Protein AF-A0A1W1XUK4-F1 (afdb_monomer)

Secondary structure (DSSP, 8-state):
--------PPP---HHHHHHHHHHHHHPPTT-EEEETTEEEEE-TTSEEEEEETTEEEEEETTS-HHHHHHH-HHHHHHHHHHHT------SS---------TTSSPPPPP--PPPGGG-HHHHHHHHTSTT-HHHHHHHHHHHHHHHTTT---HHHHHHHHHHHHHHHHHHHHHHHHHHHHHHHHHHHHHHHHHHHHHHHHHHHHHHHHHHHHHHHHHHHHHHHHHHHHHHHHHHHHHHHHHHHHHHHHHHHHHHHHHHHHHHHHHHHHHHHHHHHHHHHHHHHHHHHHHHHHHHHHHHHHHHHHHHHHS--S-HHHHHHHHHHHHHSSTT--S--SS-GGG---

Structure (mmCIF, N/CA/C/O backbone):
data_AF-A0A1W1XUK4-F1
#
_entry.id   AF-A0A1W1XUK4-F1
#
loop_
_atom_site.group_PDB
_atom_site.id
_atom_site.type_symbol
_atom_site.label_atom_id
_atom_site.label_alt_id
_atom_site.label_comp_id
_atom_site.label_asym_id
_atom_site.label_entity_id
_atom_site.label_seq_id
_atom_site.pdbx_PDB_ins_code
_atom_site.Cartn_x
_atom_site.Cartn_y
_atom_site.Cartn_z
_atom_site.occupancy
_atom_site.B_iso_or_equiv
_atom_site.auth_seq_id
_atom_site.auth_comp_id
_atom_site.auth_asym_id
_atom_site.auth_atom_id
_atom_site.pdbx_PDB_model_num
ATOM 1 N N . MET A 1 1 ? -29.719 -22.176 1.642 1.00 35.91 1 MET A N 1
ATOM 2 C CA . MET A 1 1 ? -29.193 -21.361 0.528 1.00 35.91 1 MET A CA 1
ATOM 3 C C . MET A 1 1 ? -30.082 -20.139 0.399 1.00 35.91 1 MET A C 1
ATOM 5 O O . MET A 1 1 ? -31.122 -20.219 -0.233 1.00 35.91 1 MET A O 1
ATOM 9 N N . ALA A 1 2 ? -29.736 -19.057 1.089 1.00 28.97 2 ALA A N 1
ATOM 10 C CA . ALA A 1 2 ? -30.386 -17.765 0.922 1.00 28.97 2 ALA A CA 1
ATOM 11 C C . ALA A 1 2 ? -29.265 -16.776 0.615 1.00 28.97 2 ALA A C 1
ATOM 13 O O . ALA A 1 2 ? -28.400 -16.511 1.444 1.00 28.97 2 ALA A O 1
ATOM 14 N N . SER A 1 3 ? -29.218 -16.392 -0.649 1.00 37.66 3 SER A N 1
ATOM 15 C CA . SER A 1 3 ? -28.324 -15.412 -1.236 1.00 37.66 3 SER A CA 1
ATOM 16 C C . SER A 1 3 ? -28.722 -13.996 -0.825 1.00 37.66 3 SER A C 1
ATOM 18 O O . SER A 1 3 ? -29.914 -13.716 -0.714 1.00 37.66 3 SER A O 1
ATOM 20 N N . THR A 1 4 ? -27.702 -13.132 -0.765 1.00 30.23 4 THR A N 1
ATOM 21 C CA . THR A 1 4 ? -27.656 -11.652 -0.687 1.00 30.23 4 THR A CA 1
ATOM 22 C C . THR A 1 4 ? -27.441 -11.016 0.698 1.00 30.23 4 THR A C 1
ATOM 24 O O . THR A 1 4 ? -27.979 -11.534 1.674 1.00 30.23 4 THR A O 1
ATOM 27 N N . PRO A 1 5 ? -26.701 -9.882 0.801 1.00 31.98 5 PRO A N 1
ATOM 28 C CA . PRO A 1 5 ? -25.984 -9.129 -0.239 1.00 31.98 5 PRO A CA 1
ATOM 29 C C . PRO A 1 5 ? -24.464 -9.007 -0.009 1.00 31.98 5 PRO A C 1
ATOM 31 O O . PRO A 1 5 ? -23.946 -9.019 1.103 1.00 31.98 5 PRO A O 1
ATOM 34 N N . ASP A 1 6 ? -23.777 -8.885 -1.134 1.00 37.25 6 ASP A N 1
ATOM 35 C CA . ASP A 1 6 ? -22.390 -8.475 -1.282 1.00 37.25 6 ASP A CA 1
ATOM 36 C C . ASP A 1 6 ? -22.255 -6.961 -0.970 1.00 37.25 6 ASP A C 1
ATOM 38 O O . ASP A 1 6 ? -23.174 -6.208 -1.300 1.00 37.25 6 ASP A O 1
ATOM 42 N N . GLN A 1 7 ? -21.080 -6.552 -0.453 1.00 33.12 7 GLN A N 1
ATOM 43 C CA . GLN A 1 7 ? -20.488 -5.186 -0.394 1.00 33.12 7 GLN A CA 1
ATOM 44 C C . GLN A 1 7 ? -20.707 -4.281 0.856 1.00 33.12 7 GLN A C 1
ATOM 46 O O . GLN A 1 7 ? -21.764 -4.367 1.479 1.00 33.12 7 GLN A O 1
ATOM 51 N N . PRO A 1 8 ? -19.787 -3.320 1.181 1.00 34.16 8 PRO A N 1
A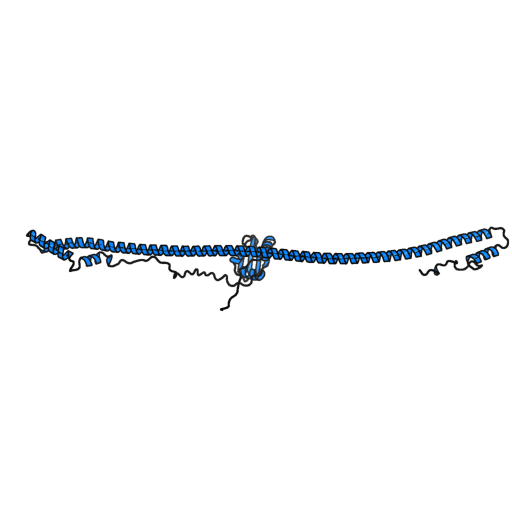TOM 52 C CA . PRO A 1 8 ? -18.430 -3.057 0.644 1.00 34.16 8 PRO A CA 1
ATOM 53 C C . PRO A 1 8 ? -17.313 -2.771 1.692 1.00 34.16 8 PRO A C 1
ATOM 55 O O . PRO A 1 8 ? -17.537 -2.539 2.878 1.00 34.16 8 PRO A O 1
ATOM 58 N N . LEU A 1 9 ? -16.074 -2.769 1.184 1.00 33.72 9 LEU A N 1
ATOM 59 C CA . LEU A 1 9 ? -14.794 -2.444 1.834 1.00 33.72 9 LEU A CA 1
ATOM 60 C C . LEU A 1 9 ? -14.690 -0.973 2.302 1.00 33.72 9 LEU A C 1
ATOM 62 O O . LEU A 1 9 ? -15.091 -0.065 1.578 1.00 33.72 9 LEU A O 1
ATOM 66 N N . ASN A 1 10 ? -14.073 -0.735 3.469 1.00 40.47 10 ASN A N 1
ATOM 67 C CA . ASN A 1 10 ? -13.764 0.605 4.000 1.00 40.47 10 ASN A CA 1
ATOM 68 C C . ASN A 1 10 ? -12.365 1.068 3.507 1.00 40.47 10 ASN A C 1
ATOM 70 O O . ASN A 1 10 ? -11.459 0.238 3.415 1.00 40.47 10 ASN A O 1
ATOM 74 N N . PRO A 1 11 ? -12.157 2.348 3.142 1.00 43.44 11 PRO A N 1
ATOM 75 C CA . PRO A 1 11 ? -11.245 2.708 2.063 1.00 43.44 11 PRO A CA 1
ATOM 76 C C . PRO A 1 11 ? -9.803 2.969 2.514 1.00 43.44 11 PRO A C 1
ATOM 78 O O . PRO A 1 11 ? -9.520 3.861 3.315 1.00 43.44 11 PRO A O 1
ATOM 81 N N . VAL A 1 12 ? -8.859 2.261 1.893 1.00 44.00 12 VAL A N 1
ATOM 82 C CA . VAL A 1 12 ? -7.473 2.718 1.777 1.00 44.00 12 VAL A CA 1
ATOM 83 C C . VAL A 1 12 ? -7.506 4.007 0.957 1.00 44.00 12 VAL A C 1
ATOM 85 O O . VAL A 1 12 ? -7.690 3.969 -0.256 1.00 44.00 12 VAL A O 1
ATOM 88 N N . ILE A 1 13 ? -7.333 5.161 1.607 1.00 51.75 13 ILE A N 1
ATOM 89 C CA . ILE A 1 13 ? -6.969 6.401 0.915 1.00 51.75 13 ILE A CA 1
ATOM 90 C C . ILE A 1 13 ? -5.647 6.106 0.197 1.00 51.75 13 ILE A C 1
ATOM 92 O O . ILE A 1 13 ? -4.594 5.996 0.842 1.00 51.75 13 ILE A O 1
ATOM 96 N N . GLY A 1 14 ? -5.731 5.878 -1.115 1.00 52.69 14 GLY A N 1
ATOM 97 C CA . GLY A 1 14 ? -4.610 5.474 -1.956 1.00 52.69 14 GLY A CA 1
ATOM 98 C C . GLY A 1 14 ? -3.438 6.453 -1.872 1.00 52.69 14 GLY A C 1
ATOM 99 O O . GLY A 1 14 ? -3.598 7.628 -1.536 1.00 52.69 14 GLY A O 1
ATOM 100 N N . SER A 1 15 ? -2.240 5.970 -2.196 1.00 56.03 15 SER A N 1
ATOM 101 C CA . SER A 1 15 ? -1.003 6.764 -2.238 1.00 56.03 15 SER A CA 1
ATOM 102 C C . SER A 1 15 ? -1.135 8.029 -3.096 1.00 56.03 15 SER A C 1
ATOM 104 O O . SER A 1 15 ? -0.621 9.075 -2.710 1.00 56.03 15 SER A O 1
ATOM 106 N N . GLN A 1 16 ? -1.897 7.978 -4.194 1.00 62.38 16 GLN A N 1
ATOM 107 C CA . GLN A 1 16 ? -2.179 9.141 -5.043 1.00 62.38 16 GLN A CA 1
ATOM 108 C C . GLN A 1 16 ? -2.925 10.256 -4.298 1.00 62.38 16 GLN A C 1
ATOM 110 O O . GLN A 1 16 ? -2.597 11.426 -4.443 1.00 62.38 16 GLN A O 1
ATOM 115 N N . ALA A 1 17 ? -3.888 9.899 -3.454 1.00 68.88 17 ALA A N 1
ATOM 116 C CA . ALA A 1 17 ? -4.733 10.858 -2.756 1.00 68.88 17 ALA A CA 1
ATOM 117 C C . ALA A 1 17 ? -3.947 11.635 -1.689 1.00 68.88 17 ALA A C 1
ATOM 119 O O . ALA A 1 17 ? -4.070 12.852 -1.567 1.00 68.88 17 ALA A O 1
ATOM 120 N N . ARG A 1 18 ? -3.060 10.929 -0.974 1.00 69.19 18 ARG A N 1
ATOM 121 C CA . ARG A 1 18 ? -2.106 11.540 -0.040 1.00 69.19 18 ARG A CA 1
ATOM 122 C C . ARG A 1 18 ? -1.050 12.381 -0.755 1.00 69.19 18 ARG A C 1
ATOM 124 O O . ARG A 1 18 ? -0.678 13.435 -0.247 1.00 69.19 18 ARG A O 1
ATOM 131 N N . ASN A 1 19 ? -0.593 11.950 -1.928 1.00 70.56 19 ASN A N 1
ATOM 132 C CA . ASN A 1 19 ? 0.349 12.725 -2.733 1.00 70.56 19 ASN A CA 1
ATOM 133 C C . ASN A 1 19 ? -0.282 14.025 -3.240 1.00 70.56 19 ASN A C 1
ATOM 135 O O . ASN A 1 19 ? 0.331 15.076 -3.088 1.00 70.56 19 ASN A O 1
ATOM 139 N N . ASP A 1 20 ? -1.508 13.982 -3.761 1.00 75.50 20 ASP A N 1
ATOM 140 C CA . ASP A 1 20 ? -2.245 15.173 -4.195 1.00 75.50 20 ASP A CA 1
ATOM 141 C C . ASP A 1 20 ? -2.537 16.111 -3.018 1.00 75.50 20 ASP A C 1
ATOM 143 O O . ASP A 1 20 ? -2.373 17.325 -3.135 1.00 75.50 20 ASP A O 1
ATOM 147 N N . TRP A 1 21 ? -2.903 15.548 -1.859 1.00 77.88 21 TRP A N 1
ATOM 148 C CA . TRP A 1 21 ? -3.104 16.306 -0.626 1.00 77.88 21 TRP A CA 1
ATOM 149 C C . TRP A 1 21 ? -1.838 17.046 -0.200 1.00 77.88 21 TRP A C 1
ATOM 151 O O . TRP A 1 21 ? -1.869 18.260 -0.005 1.00 77.88 21 TRP A O 1
ATOM 161 N N . ASN A 1 22 ? -0.708 16.347 -0.108 1.00 80.50 22 ASN A N 1
ATOM 162 C CA . ASN A 1 22 ? 0.566 16.961 0.262 1.00 80.50 22 ASN A CA 1
ATOM 163 C C . ASN A 1 22 ? 1.015 17.996 -0.779 1.00 80.50 22 ASN A C 1
ATOM 165 O O . ASN A 1 22 ? 1.375 19.111 -0.415 1.00 80.50 22 ASN A O 1
ATOM 169 N N . ASN A 1 23 ? 0.895 17.668 -2.068 1.00 81.19 23 ASN A N 1
ATOM 170 C CA . ASN A 1 23 ? 1.220 18.563 -3.175 1.00 81.19 23 ASN A CA 1
ATOM 171 C C . ASN A 1 23 ? 0.407 19.867 -3.107 1.00 81.19 23 ASN A C 1
ATOM 173 O O . ASN A 1 23 ? 0.983 20.950 -3.201 1.00 81.19 23 ASN A O 1
ATOM 177 N N . TYR A 1 24 ? -0.901 19.787 -2.846 1.00 84.44 24 TYR A N 1
ATOM 178 C CA . TYR A 1 24 ? -1.730 20.973 -2.633 1.00 84.44 24 TYR A CA 1
ATOM 179 C C . TYR A 1 24 ? -1.190 21.848 -1.495 1.00 84.44 24 TYR A C 1
ATOM 181 O O . TYR A 1 24 ? -1.037 23.059 -1.665 1.00 84.44 24 TYR A O 1
ATOM 189 N N . TRP A 1 25 ? -0.888 21.257 -0.336 1.00 84.62 25 TRP A N 1
ATOM 190 C CA . TRP A 1 25 ? -0.420 22.023 0.820 1.00 84.62 25 TRP A CA 1
ATOM 191 C C . TRP A 1 25 ? 0.958 22.650 0.617 1.00 84.62 25 TRP A C 1
ATOM 193 O O . TRP A 1 25 ? 1.189 23.729 1.169 1.00 84.62 25 TRP A O 1
ATOM 203 N N . ASP A 1 26 ? 1.826 21.994 -0.150 1.00 85.56 26 ASP A N 1
ATOM 204 C CA . ASP A 1 26 ? 3.203 22.419 -0.391 1.00 85.56 26 ASP A CA 1
ATOM 205 C C . ASP A 1 26 ? 3.328 23.441 -1.527 1.00 85.56 26 ASP A C 1
ATOM 207 O O . ASP A 1 26 ? 4.190 24.316 -1.457 1.00 85.56 26 ASP A O 1
ATOM 211 N N . ASN A 1 27 ? 2.462 23.374 -2.543 1.00 83.50 27 ASN A N 1
ATOM 212 C CA . ASN A 1 27 ? 2.608 24.187 -3.754 1.00 83.50 27 ASN A CA 1
ATOM 213 C C . ASN A 1 27 ? 1.544 25.279 -3.937 1.00 83.50 27 ASN A C 1
ATOM 215 O O . ASN A 1 27 ? 1.759 26.190 -4.736 1.00 83.50 27 ASN A O 1
ATOM 219 N N . SER A 1 28 ? 0.433 25.243 -3.195 1.00 83.94 28 SER A N 1
ATOM 220 C CA . SER A 1 28 ? -0.631 26.252 -3.327 1.00 83.94 28 SER A CA 1
ATOM 221 C C . SER A 1 28 ? -0.376 27.482 -2.456 1.00 83.94 28 SER A C 1
ATOM 223 O O . SER A 1 28 ? -0.026 27.374 -1.277 1.00 83.94 28 SER A O 1
ATOM 225 N N . LYS A 1 29 ? -0.612 28.667 -3.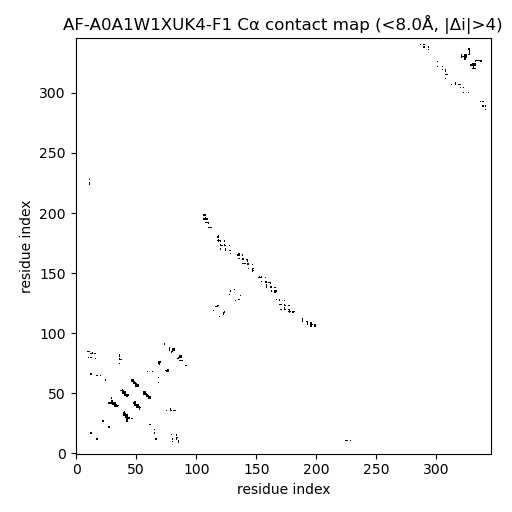016 1.00 87.00 29 LYS A N 1
ATOM 226 C CA . LYS A 1 29 ? -0.501 29.975 -2.362 1.00 87.00 29 LYS A CA 1
ATOM 227 C C . LYS A 1 29 ? -1.868 30.488 -1.919 1.00 87.00 29 LYS A C 1
ATOM 229 O O . LYS A 1 29 ? -2.907 30.014 -2.361 1.00 87.00 29 LYS A O 1
ATOM 234 N N . SER A 1 30 ? -1.875 31.479 -1.029 1.00 87.06 30 SER A N 1
ATOM 235 C CA . SER A 1 30 ? -3.113 32.153 -0.617 1.00 87.06 30 SER A CA 1
ATOM 236 C C . SER A 1 30 ? -3.848 32.735 -1.825 1.00 87.06 30 SER A C 1
ATOM 238 O O . SER A 1 30 ? -3.253 33.463 -2.616 1.00 87.06 30 SER A O 1
ATOM 240 N N . GLY A 1 31 ? -5.149 32.474 -1.911 1.00 84.19 31 GLY A N 1
ATOM 241 C CA . GLY A 1 31 ? -6.007 32.867 -3.026 1.00 84.19 31 GLY A CA 1
ATOM 242 C C . GLY A 1 31 ? -6.071 31.836 -4.151 1.00 84.19 31 GLY A C 1
ATOM 243 O O . GLY A 1 31 ? -6.960 31.941 -4.996 1.00 84.19 31 GLY A O 1
ATOM 244 N N . ASP A 1 32 ? -5.197 30.823 -4.151 1.00 87.69 32 ASP A N 1
ATOM 245 C CA . ASP A 1 32 ? -5.247 29.773 -5.161 1.00 87.69 32 ASP A CA 1
ATOM 246 C C . ASP A 1 32 ? -6.512 28.935 -4.985 1.00 87.69 32 ASP A C 1
ATOM 248 O O . ASP A 1 32 ? -6.894 28.542 -3.874 1.00 87.69 32 ASP A O 1
ATOM 252 N N . THR A 1 33 ? -7.151 28.654 -6.115 1.00 86.94 33 THR A N 1
ATOM 253 C CA . THR A 1 33 ? -8.327 27.797 -6.194 1.00 86.94 33 THR A CA 1
ATOM 254 C C . THR A 1 33 ? -8.006 26.599 -7.065 1.00 86.94 33 THR A C 1
ATOM 256 O O . THR A 1 33 ? -7.391 26.729 -8.123 1.00 86.94 33 THR A O 1
ATOM 259 N N . GLN A 1 34 ? -8.422 25.420 -6.619 1.00 81.38 34 GLN A N 1
ATOM 260 C CA . GLN A 1 34 ? -8.318 24.201 -7.404 1.00 81.38 34 GLN A CA 1
ATOM 261 C C . GLN A 1 34 ? -9.651 23.467 -7.418 1.00 81.38 34 GLN A C 1
ATOM 263 O O . GLN A 1 34 ? -10.364 23.412 -6.411 1.00 81.38 34 GLN A O 1
ATOM 268 N N . SER A 1 35 ? -9.982 22.882 -8.566 1.00 76.12 35 SER A N 1
ATOM 269 C CA . SER A 1 35 ? -11.090 21.939 -8.629 1.00 76.12 35 SER A CA 1
ATOM 270 C C . SER A 1 35 ? -10.646 20.631 -7.990 1.00 76.12 35 SER A C 1
ATOM 272 O O . SER A 1 35 ? -9.622 20.066 -8.371 1.00 76.12 35 SER A O 1
ATOM 274 N N . TRP A 1 36 ? -11.403 20.161 -7.006 1.00 68.31 36 TRP A N 1
ATOM 275 C CA . TRP A 1 36 ? -11.107 18.914 -6.315 1.00 68.31 36 TRP A CA 1
ATOM 276 C C . TRP A 1 36 ? -12.400 18.150 -6.077 1.00 68.31 36 TRP A C 1
ATOM 278 O O . TRP A 1 36 ? -13.314 18.656 -5.431 1.00 68.31 36 TRP A O 1
ATOM 288 N N . ALA A 1 37 ? -12.486 16.935 -6.620 1.00 61.00 37 ALA A N 1
ATOM 289 C CA . ALA A 1 37 ? -13.562 15.983 -6.369 1.00 61.00 37 ALA A CA 1
ATOM 290 C C . ALA A 1 37 ? -14.981 16.566 -6.540 1.00 61.00 37 ALA A C 1
ATOM 292 O O . ALA A 1 37 ? -15.875 16.271 -5.757 1.00 61.00 37 ALA A O 1
ATOM 293 N N . GLY A 1 38 ? -15.194 17.413 -7.556 1.00 65.00 38 GLY A N 1
ATOM 294 C CA . GLY A 1 38 ? -16.502 18.015 -7.857 1.00 65.00 38 GLY A CA 1
ATOM 295 C C . GLY A 1 38 ? -16.860 19.267 -7.044 1.00 65.00 38 GLY A C 1
ATOM 296 O O . GLY A 1 38 ? -17.972 19.771 -7.183 1.00 65.00 38 GLY A O 1
ATOM 297 N N . GLY A 1 39 ? -15.937 19.783 -6.227 1.00 77.50 39 GLY A N 1
ATOM 298 C CA . GLY A 1 39 ? -16.036 21.088 -5.567 1.00 77.50 39 GLY A CA 1
ATOM 299 C C . GLY A 1 39 ? -14.830 21.986 -5.850 1.00 77.50 39 GLY A C 1
ATOM 300 O O . GLY A 1 39 ? -13.952 21.651 -6.653 1.00 77.50 39 GLY A O 1
ATOM 301 N N . THR A 1 40 ? -14.785 23.124 -5.162 1.00 84.56 40 THR A N 1
ATOM 302 C CA . THR A 1 40 ? -13.681 24.089 -5.241 1.00 84.56 40 THR A CA 1
ATOM 303 C C . THR A 1 40 ? -12.966 24.139 -3.904 1.00 84.56 40 THR A C 1
ATOM 305 O O . THR A 1 40 ? -13.578 24.455 -2.885 1.00 84.56 40 THR A O 1
ATOM 308 N N . LEU A 1 41 ? -11.668 23.841 -3.902 1.00 86.38 41 LEU A N 1
ATOM 309 C CA . LEU A 1 41 ? -10.814 24.094 -2.753 1.00 86.38 41 LEU A CA 1
ATOM 310 C C . LEU A 1 41 ? -10.099 25.431 -2.928 1.00 86.38 41 LEU A C 1
ATOM 312 O O . LEU A 1 41 ? -9.368 25.615 -3.899 1.00 86.38 41 LEU A O 1
ATOM 316 N N . THR A 1 42 ? -10.272 26.323 -1.959 1.00 90.75 42 THR A N 1
ATOM 317 C CA . THR A 1 42 ? -9.655 27.651 -1.931 1.00 90.75 42 THR A CA 1
ATOM 318 C C . THR A 1 42 ? -8.656 27.732 -0.791 1.00 90.75 42 THR A C 1
ATOM 320 O O . THR A 1 42 ? -8.983 27.399 0.349 1.00 90.75 42 THR A O 1
ATOM 323 N N . ARG A 1 43 ? -7.437 28.192 -1.077 1.00 91.94 43 ARG A N 1
ATOM 324 C CA . ARG A 1 43 ? -6.431 28.439 -0.045 1.00 91.94 43 ARG A CA 1
ATOM 325 C C . ARG A 1 43 ? -6.630 29.824 0.571 1.00 91.94 43 ARG A C 1
ATOM 327 O O . ARG A 1 43 ? -6.573 30.827 -0.133 1.00 91.94 43 ARG A O 1
ATOM 334 N N . ASN A 1 44 ? -6.834 29.890 1.882 1.00 90.88 44 ASN A N 1
ATOM 335 C CA . ASN A 1 44 ? -7.080 31.138 2.601 1.00 90.88 44 ASN A CA 1
ATOM 336 C C . ASN A 1 44 ? -5.767 31.820 3.025 1.00 90.88 44 ASN A C 1
ATOM 338 O O . ASN A 1 44 ? -4.717 31.182 3.146 1.00 90.88 44 ASN A O 1
ATOM 342 N N . ALA A 1 45 ? -5.843 33.126 3.300 1.00 86.88 45 ALA A N 1
ATOM 343 C CA . ALA A 1 45 ? -4.698 33.937 3.725 1.00 86.88 45 ALA A CA 1
ATOM 344 C C . ALA A 1 45 ? -4.173 33.586 5.125 1.00 86.88 45 ALA A C 1
ATOM 346 O O . ALA A 1 45 ? -2.999 33.800 5.414 1.00 86.88 45 ALA A O 1
ATOM 347 N N . ASP A 1 46 ? -5.021 33.007 5.974 1.00 84.25 46 ASP A N 1
ATOM 348 C CA . ASP A 1 46 ? -4.673 32.540 7.320 1.00 84.25 46 ASP A CA 1
ATOM 349 C C . ASP A 1 46 ? -3.964 31.169 7.325 1.00 84.25 46 ASP A C 1
ATOM 351 O O . ASP A 1 46 ? -3.655 30.623 8.383 1.00 84.25 46 ASP A O 1
ATOM 355 N N . GLY A 1 47 ? -3.697 30.598 6.145 1.00 80.75 47 GLY A N 1
ATOM 356 C CA . GLY A 1 47 ? -3.049 29.299 5.996 1.00 80.75 47 GLY A CA 1
ATOM 357 C C . GLY A 1 47 ? -3.997 28.104 6.100 1.00 80.75 47 GLY A C 1
ATOM 358 O O . GLY A 1 47 ? -3.536 26.975 5.921 1.00 80.75 47 GLY A O 1
ATOM 359 N N . SER A 1 48 ? -5.293 28.323 6.328 1.00 89.56 48 SER A N 1
ATOM 360 C CA . SER A 1 48 ? -6.332 27.299 6.192 1.00 89.56 48 SER A CA 1
ATOM 361 C C . SER A 1 48 ? -6.762 27.129 4.731 1.00 89.56 48 SER A C 1
ATOM 363 O O . SER A 1 48 ? -6.378 27.903 3.857 1.00 89.56 48 SER A O 1
ATOM 365 N N . ALA A 1 49 ? -7.557 26.105 4.447 1.00 88.75 49 ALA A N 1
ATOM 366 C CA . ALA A 1 49 ? -8.202 25.898 3.164 1.00 88.75 49 ALA A CA 1
ATOM 367 C C . ALA A 1 49 ? -9.704 25.704 3.372 1.00 88.75 49 ALA A C 1
ATOM 369 O O . ALA A 1 49 ? -10.121 25.031 4.316 1.00 88.75 49 ALA A O 1
ATOM 370 N N . THR A 1 50 ? -10.506 26.289 2.487 1.00 89.50 50 THR A N 1
ATOM 371 C CA . THR A 1 50 ? -11.962 26.144 2.483 1.00 89.50 50 THR A CA 1
ATOM 372 C C . THR A 1 50 ? -12.384 25.350 1.264 1.00 89.50 50 THR A C 1
ATOM 374 O O . THR A 1 50 ? -12.163 25.770 0.129 1.00 89.50 50 THR A O 1
ATOM 377 N N . PHE A 1 51 ? -13.001 24.199 1.503 1.00 85.38 51 PHE A N 1
ATOM 378 C CA . PHE A 1 51 ? -13.635 23.400 0.470 1.00 85.38 51 PHE A CA 1
ATOM 379 C C . PHE A 1 51 ? -15.109 23.782 0.353 1.00 85.38 51 PHE A C 1
ATOM 381 O O . PHE A 1 51 ? -15.837 23.689 1.341 1.00 85.38 51 PHE A O 1
ATOM 388 N N . SER A 1 52 ? -15.540 24.171 -0.845 1.00 84.25 52 SER A N 1
ATOM 389 C CA . SER A 1 52 ? -16.925 24.520 -1.154 1.00 84.25 52 SER A CA 1
ATOM 390 C C . SER A 1 52 ? -17.519 23.526 -2.151 1.00 84.25 52 SER A C 1
ATOM 392 O O . SER A 1 52 ? -16.982 23.323 -3.244 1.00 84.25 52 SER A O 1
ATOM 394 N N . SER A 1 53 ? -18.632 22.888 -1.780 1.00 78.06 53 SER A N 1
ATOM 395 C CA . SER A 1 53 ? -19.392 21.996 -2.665 1.00 78.06 53 SER A CA 1
ATOM 396 C C . SER A 1 53 ? -20.876 22.010 -2.306 1.00 78.06 53 SER A C 1
ATOM 398 O O . SER A 1 53 ? -21.250 21.871 -1.139 1.00 78.06 53 SER A O 1
ATOM 400 N N . GLY A 1 54 ? -21.740 22.209 -3.308 1.00 70.31 54 GLY A N 1
ATOM 401 C CA . GLY A 1 54 ? -23.198 22.194 -3.131 1.00 70.31 54 GLY A CA 1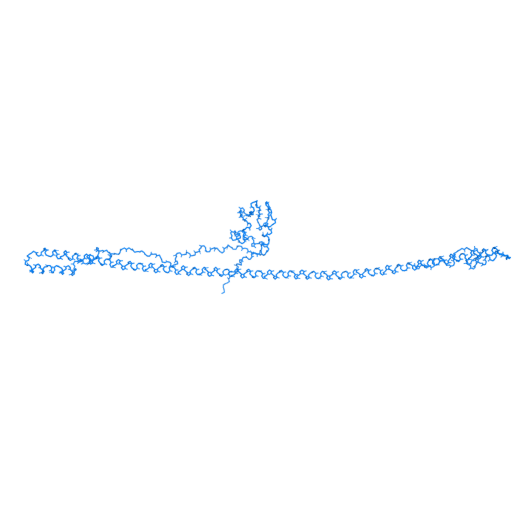
ATOM 402 C C . GLY A 1 54 ? -23.736 23.222 -2.124 1.00 70.31 54 GLY A C 1
ATOM 403 O O . GLY A 1 54 ? -24.732 22.949 -1.460 1.00 70.31 54 GLY A O 1
ATOM 404 N N . GLY A 1 55 ? -23.065 24.372 -1.967 1.00 70.69 55 GLY A N 1
ATOM 405 C CA . GLY A 1 55 ? -23.457 25.438 -1.033 1.00 70.69 55 GLY A CA 1
ATOM 406 C C . GLY A 1 55 ? -23.067 25.199 0.430 1.00 70.69 55 GLY A C 1
ATOM 407 O O . GLY A 1 55 ? -23.527 25.931 1.304 1.00 70.69 55 GLY A O 1
ATOM 408 N N . LYS A 1 56 ? -22.245 24.180 0.714 1.00 75.56 56 LYS A N 1
ATOM 409 C CA . LYS A 1 56 ? -21.646 23.952 2.034 1.00 75.56 56 LYS A CA 1
ATOM 410 C C . LYS A 1 56 ? -20.146 24.200 1.977 1.00 75.56 56 LYS A C 1
ATOM 412 O O . LYS A 1 56 ? -19.460 23.618 1.136 1.00 75.56 56 LYS A O 1
ATOM 417 N N . ASP A 1 57 ? -19.665 24.979 2.938 1.00 83.69 57 ASP A N 1
ATOM 418 C CA . ASP A 1 57 ? -18.252 25.295 3.100 1.00 83.69 57 ASP A CA 1
ATOM 419 C C . ASP A 1 57 ? -17.680 24.539 4.301 1.00 83.69 57 ASP A C 1
ATOM 421 O O . ASP A 1 57 ? -18.303 24.431 5.358 1.00 83.69 57 ASP A O 1
ATOM 425 N N . THR A 1 58 ? -16.493 23.967 4.137 1.00 82.25 58 THR A N 1
ATOM 426 C CA . THR A 1 58 ? -15.750 23.304 5.213 1.00 82.25 58 THR A CA 1
ATOM 427 C C . THR A 1 58 ? -14.331 23.835 5.226 1.00 82.25 58 THR A C 1
ATOM 429 O O . THR A 1 58 ? -13.602 23.673 4.249 1.00 82.25 58 THR A O 1
ATOM 432 N N . THR A 1 59 ? -13.941 24.451 6.338 1.00 87.44 59 THR A N 1
ATOM 433 C CA . THR A 1 59 ? -12.597 24.999 6.524 1.00 87.44 59 THR A CA 1
ATOM 434 C C . THR A 1 59 ? -11.755 24.060 7.373 1.00 87.44 59 THR A C 1
ATOM 436 O O . THR A 1 59 ? -12.196 23.569 8.411 1.00 87.44 59 THR A O 1
ATOM 439 N N . PHE A 1 60 ? -10.530 23.809 6.930 1.00 85.50 60 PHE A N 1
ATOM 440 C CA . PHE A 1 60 ? -9.567 22.949 7.606 1.00 85.50 60 PHE A CA 1
ATOM 441 C C . PHE A 1 60 ? -8.151 23.477 7.396 1.00 85.50 60 PHE A C 1
ATOM 443 O O . PHE A 1 60 ? -7.895 24.306 6.528 1.00 85.50 60 PHE A O 1
ATOM 450 N N . SER A 1 61 ? -7.212 23.023 8.218 1.00 87.44 61 SER A N 1
ATOM 451 C CA . SER A 1 61 ? -5.818 23.468 8.144 1.00 87.44 61 SER A CA 1
ATOM 452 C C . SER A 1 61 ? -4.914 22.349 7.646 1.00 87.44 61 SER A C 1
ATOM 454 O O . SER A 1 61 ? -5.321 21.190 7.586 1.00 87.44 61 SER A O 1
ATOM 456 N N . ARG A 1 62 ? -3.645 22.679 7.389 1.00 80.12 62 ARG A N 1
ATOM 457 C CA . ARG A 1 62 ? -2.602 21.686 7.099 1.00 80.12 62 ARG A CA 1
ATOM 458 C C . ARG A 1 62 ? -2.466 20.619 8.194 1.00 80.12 62 ARG A C 1
ATOM 460 O O . ARG A 1 62 ? -2.061 19.500 7.904 1.00 80.12 62 ARG A O 1
ATOM 467 N N . ALA A 1 63 ? -2.774 20.966 9.446 1.00 76.69 63 ALA A N 1
ATOM 468 C CA . ALA A 1 63 ? -2.701 20.039 10.574 1.00 76.69 63 ALA A CA 1
ATOM 469 C C . ALA A 1 63 ? -3.863 19.031 10.596 1.00 76.69 63 ALA A C 1
ATOM 471 O O . ALA A 1 63 ? -3.779 18.007 11.271 1.00 76.69 63 ALA A O 1
ATOM 472 N N . THR A 1 64 ? -4.949 19.305 9.870 1.00 75.88 64 THR A N 1
ATOM 473 C CA . THR A 1 64 ? -6.058 18.366 9.722 1.00 75.88 64 THR A CA 1
ATOM 474 C C . THR A 1 64 ? -5.625 17.263 8.764 1.00 75.88 64 THR A C 1
ATOM 476 O O . THR A 1 64 ? -5.377 17.527 7.590 1.00 75.88 64 THR A O 1
ATOM 479 N N . SER A 1 65 ? -5.520 16.025 9.253 1.00 67.25 65 SER A N 1
ATOM 480 C CA . SER A 1 65 ? -5.220 14.902 8.367 1.00 67.25 65 SER A CA 1
ATOM 481 C C . SER A 1 65 ? -6.380 14.651 7.406 1.00 67.25 65 SER A C 1
ATOM 483 O O . SER A 1 65 ? -7.544 14.926 7.717 1.00 67.25 65 SER A O 1
ATOM 485 N N . MET A 1 66 ? -6.050 14.093 6.245 1.00 69.44 66 MET A N 1
ATOM 486 C CA . MET A 1 66 ? -7.022 13.718 5.227 1.00 69.44 66 MET A CA 1
ATOM 487 C C . MET A 1 66 ? -8.087 12.783 5.835 1.00 69.44 66 MET A C 1
ATOM 489 O O . MET A 1 66 ? -9.282 13.033 5.734 1.00 69.44 66 MET A O 1
ATOM 493 N N . GLU A 1 67 ? -7.668 11.787 6.612 1.00 64.06 67 GLU A N 1
ATOM 494 C CA . GLU A 1 67 ? -8.532 10.822 7.299 1.00 64.06 67 GLU A CA 1
ATOM 495 C C . GLU A 1 67 ? -9.497 11.486 8.295 1.00 64.06 67 GLU A C 1
ATOM 497 O O . GLU A 1 67 ? -10.673 11.130 8.345 1.00 64.06 67 GLU A O 1
ATOM 502 N N . SER A 1 68 ? -9.021 12.471 9.063 1.00 62.00 68 SER A N 1
ATOM 503 C CA . SER A 1 68 ? -9.837 13.208 10.037 1.00 62.00 68 SER A CA 1
ATOM 504 C C . SER A 1 68 ? -10.902 14.064 9.344 1.00 62.00 68 SER A C 1
ATOM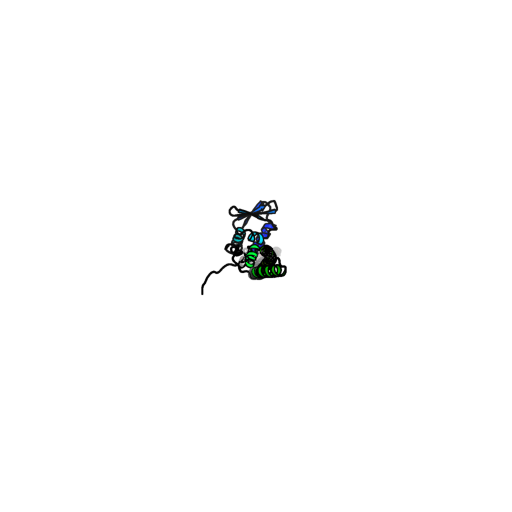 506 O O . SER A 1 68 ? -12.056 14.110 9.775 1.00 62.00 68 SER A O 1
ATOM 508 N N . LEU A 1 69 ? -10.548 14.674 8.208 1.00 71.38 69 LEU A N 1
ATOM 509 C CA . LEU A 1 69 ? -11.482 15.448 7.395 1.00 71.38 69 LEU A CA 1
ATOM 510 C C . LEU A 1 69 ? -12.548 14.559 6.734 1.00 71.38 69 LEU A C 1
ATOM 512 O O . LEU A 1 69 ? -13.726 14.912 6.759 1.00 71.38 69 LEU A O 1
ATOM 516 N N . ALA A 1 70 ? -12.163 13.398 6.193 1.00 68.38 70 ALA A N 1
ATOM 517 C CA . ALA A 1 70 ? -13.114 12.424 5.650 1.00 68.38 70 ALA A CA 1
ATOM 518 C C . ALA A 1 70 ? -14.054 11.876 6.732 1.00 68.38 70 ALA A C 1
ATOM 520 O O . ALA A 1 70 ? -15.260 11.788 6.510 1.00 68.38 70 ALA A O 1
ATOM 521 N N . ALA A 1 71 ? -13.534 11.553 7.917 1.00 58.84 71 ALA A N 1
ATOM 522 C CA . ALA A 1 71 ? -14.352 11.065 9.025 1.00 58.84 71 ALA A CA 1
ATOM 523 C C . ALA A 1 71 ? -15.377 12.112 9.505 1.00 58.84 71 ALA A C 1
ATOM 525 O O . ALA A 1 71 ? -16.494 11.756 9.874 1.00 58.84 71 ALA A O 1
ATOM 526 N N . GLY A 1 72 ? -15.011 13.398 9.478 1.00 58.69 72 GLY A N 1
ATOM 527 C CA . GLY A 1 72 ? -15.883 14.507 9.875 1.00 58.69 72 GLY A CA 1
ATOM 528 C C . GLY A 1 72 ? -16.825 15.020 8.780 1.00 58.69 72 GLY A C 1
ATOM 529 O O . GLY A 1 72 ? -17.764 15.753 9.088 1.00 58.69 72 GLY A O 1
ATOM 530 N N . ASN A 1 73 ? -16.601 14.663 7.511 1.00 64.88 73 ASN A N 1
ATOM 531 C CA . ASN A 1 73 ? -17.380 15.168 6.383 1.00 64.88 73 ASN A CA 1
ATOM 532 C C . ASN A 1 73 ? -17.675 14.063 5.356 1.00 64.88 73 ASN A C 1
ATOM 534 O O . ASN A 1 73 ? -16.889 13.784 4.450 1.00 64.88 73 ASN A O 1
ATOM 538 N N . ALA A 1 74 ? -18.874 13.483 5.470 1.00 62.78 74 ALA A N 1
ATOM 539 C CA . ALA A 1 74 ? -19.341 12.393 4.616 1.00 62.78 74 ALA A CA 1
ATOM 540 C C . ALA A 1 74 ? -19.373 12.743 3.115 1.00 62.78 74 ALA A C 1
ATOM 542 O O . ALA A 1 74 ? -19.167 11.860 2.283 1.00 62.78 74 ALA A O 1
ATOM 543 N N . ASN A 1 75 ? -19.579 14.018 2.754 1.00 66.25 75 ASN A N 1
ATOM 544 C CA . ASN A 1 75 ? -19.523 14.446 1.355 1.00 66.25 75 ASN A CA 1
ATOM 545 C C . ASN A 1 75 ? -18.090 14.340 0.827 1.00 66.25 75 ASN A C 1
ATOM 547 O O . ASN A 1 75 ? -17.869 13.743 -0.223 1.00 66.25 75 ASN A O 1
ATOM 551 N N . ILE A 1 76 ? -17.113 14.873 1.569 1.00 69.12 76 ILE A N 1
ATOM 552 C CA . ILE A 1 76 ? -15.690 14.803 1.205 1.00 69.12 76 ILE A CA 1
ATOM 553 C C . ILE A 1 76 ? -15.232 13.340 1.121 1.00 69.12 76 ILE A C 1
ATOM 555 O O . ILE A 1 76 ? -14.609 12.956 0.133 1.00 69.12 76 ILE A O 1
ATOM 559 N N . ALA A 1 77 ? -15.619 12.504 2.089 1.00 66.00 77 ALA A N 1
ATOM 560 C CA . ALA A 1 77 ? -15.318 11.072 2.075 1.00 66.00 77 ALA A CA 1
ATOM 561 C C . ALA A 1 77 ? -15.881 10.357 0.835 1.00 66.00 77 ALA A C 1
ATOM 563 O O . ALA A 1 77 ? -15.154 9.633 0.154 1.00 66.00 77 ALA A O 1
ATOM 564 N N . GLY A 1 78 ? -17.155 10.590 0.502 1.00 61.06 78 GLY A N 1
ATOM 565 C CA . GLY A 1 78 ? -17.791 9.983 -0.669 1.00 61.06 78 GLY A CA 1
ATOM 566 C C . GLY A 1 78 ? -17.173 10.428 -1.995 1.00 61.06 78 GLY A C 1
ATOM 567 O O . GLY A 1 78 ? -17.027 9.627 -2.918 1.00 61.06 78 GLY A O 1
ATOM 568 N N . MET A 1 79 ? -16.757 11.690 -2.091 1.00 66.25 79 MET A N 1
ATOM 569 C CA . MET A 1 79 ? -16.140 12.235 -3.301 1.00 66.25 79 MET A CA 1
ATOM 570 C C . MET A 1 79 ? -14.696 11.760 -3.487 1.00 66.25 79 MET A C 1
ATOM 572 O O . MET A 1 79 ? -14.313 11.415 -4.605 1.00 66.25 79 MET A O 1
ATOM 576 N N . TRP A 1 80 ? -13.908 11.658 -2.414 1.00 67.75 80 TRP A N 1
ATOM 577 C CA . TRP A 1 80 ? -12.578 11.044 -2.474 1.00 67.75 80 TRP A CA 1
ATOM 578 C C . TRP A 1 80 ? -12.637 9.572 -2.822 1.00 67.75 80 TRP A C 1
ATOM 580 O O . TRP A 1 80 ? -11.801 9.100 -3.588 1.00 67.75 80 TRP A O 1
ATOM 590 N N . GLY A 1 81 ? -13.656 8.869 -2.341 1.00 59.53 81 GLY A N 1
ATOM 591 C CA . GLY A 1 81 ? -13.912 7.523 -2.805 1.00 59.53 81 GLY A CA 1
ATOM 592 C C . GLY A 1 81 ? -14.159 7.463 -4.314 1.00 59.53 81 GLY A C 1
ATOM 593 O O . GLY A 1 81 ? -13.550 6.663 -5.015 1.00 59.53 81 GLY A O 1
ATOM 594 N N . ASN A 1 82 ? -14.951 8.374 -4.873 1.00 61.56 82 ASN A N 1
ATOM 595 C CA . ASN A 1 82 ? -15.178 8.396 -6.321 1.00 61.56 82 ASN A CA 1
ATOM 596 C C . ASN A 1 82 ? -13.934 8.799 -7.142 1.00 61.56 82 ASN A C 1
ATOM 598 O O . ASN A 1 82 ? -13.744 8.268 -8.233 1.00 61.56 82 ASN A O 1
ATOM 602 N N . GLN A 1 83 ? -13.088 9.710 -6.645 1.00 64.12 83 GLN A N 1
ATOM 603 C CA . GLN A 1 83 ? -11.900 10.197 -7.367 1.00 64.12 83 GLN A CA 1
ATOM 604 C C . GLN A 1 83 ? -10.679 9.272 -7.232 1.00 64.12 83 GLN A C 1
ATOM 606 O O . GLN A 1 83 ? -9.919 9.120 -8.185 1.00 64.12 83 GLN A O 1
ATOM 611 N N . TYR A 1 84 ? -10.481 8.661 -6.063 1.00 65.06 84 TYR A N 1
ATOM 612 C CA . TYR A 1 84 ? -9.292 7.863 -5.742 1.00 65.06 84 TYR A CA 1
ATOM 613 C C . TYR A 1 84 ? -9.551 6.351 -5.715 1.00 65.06 84 TYR A C 1
ATOM 615 O O . TYR A 1 84 ? -8.620 5.587 -5.469 1.00 65.06 84 TYR A O 1
ATOM 623 N N . GLY A 1 85 ? -10.780 5.912 -6.014 1.00 50.38 85 GLY A N 1
ATOM 624 C CA . GLY A 1 85 ? -11.087 4.505 -6.284 1.00 50.38 85 GLY A CA 1
ATOM 625 C C . GLY A 1 85 ? -11.645 3.694 -5.113 1.00 50.38 85 GLY A C 1
ATOM 626 O O . GLY A 1 85 ? -11.301 2.527 -4.967 1.00 50.38 85 GLY A O 1
ATOM 627 N N . THR A 1 86 ? -12.556 4.255 -4.319 1.00 43.41 86 THR A N 1
ATOM 628 C CA . THR A 1 86 ? -13.459 3.511 -3.427 1.00 43.41 86 THR A CA 1
ATOM 629 C C . THR A 1 86 ? -14.907 3.957 -3.650 1.00 43.41 86 THR A C 1
ATOM 631 O O . THR A 1 86 ? -15.360 4.981 -3.145 1.00 43.41 86 THR A O 1
ATOM 634 N N . THR A 1 8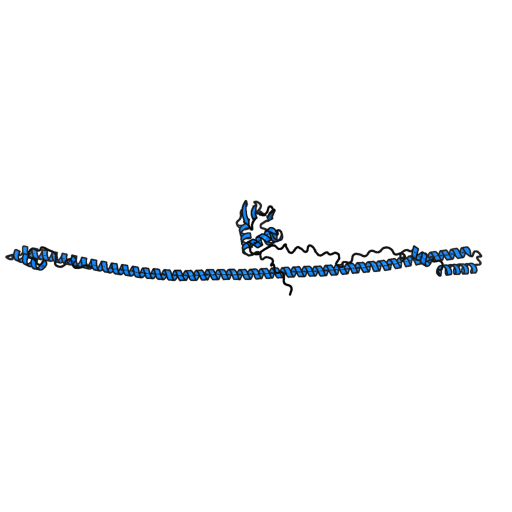7 ? -15.644 3.219 -4.472 1.00 30.58 87 THR A N 1
ATOM 635 C CA . THR A 1 87 ? -17.005 3.578 -4.886 1.00 30.58 87 THR A CA 1
ATOM 636 C C . THR A 1 87 ? -18.003 3.618 -3.731 1.00 30.58 87 THR A C 1
ATOM 638 O O . THR A 1 87 ? -18.098 2.660 -2.972 1.00 30.58 87 THR A O 1
ATOM 641 N N . LYS A 1 88 ? -18.828 4.675 -3.743 1.00 34.28 88 LYS A N 1
ATOM 642 C CA . LYS A 1 88 ? -20.152 4.813 -3.112 1.00 34.28 88 LYS A CA 1
ATOM 643 C C . LYS A 1 88 ? -20.247 4.604 -1.595 1.00 34.28 88 LYS A C 1
ATOM 645 O O . LYS A 1 88 ? -20.268 3.500 -1.070 1.00 34.28 88 LYS A O 1
ATOM 650 N N . THR A 1 89 ? -20.507 5.733 -0.944 1.00 40.34 89 THR A N 1
ATOM 651 C CA . THR A 1 89 ? -21.295 5.883 0.282 1.00 40.34 89 THR A CA 1
ATOM 652 C C . THR A 1 89 ? -22.560 5.012 0.269 1.00 40.34 89 THR A C 1
ATOM 654 O O . THR A 1 89 ? -23.598 5.431 -0.243 1.00 40.34 89 THR A O 1
ATOM 657 N N . GLU A 1 90 ? -22.502 3.839 0.889 1.00 30.83 90 GLU A N 1
ATOM 658 C CA . GLU A 1 90 ? -23.552 3.497 1.850 1.00 30.83 90 GLU A CA 1
ATOM 659 C C . GLU A 1 90 ? -23.379 4.469 3.032 1.00 30.83 90 GLU A C 1
ATOM 661 O O . GLU A 1 90 ? -22.237 4.870 3.308 1.00 30.83 90 GLU A O 1
ATOM 666 N N . PRO A 1 91 ? -24.459 4.938 3.690 1.00 35.59 91 PRO A N 1
ATOM 667 C CA . PRO A 1 91 ? -24.311 5.774 4.878 1.00 35.59 91 PRO A CA 1
ATOM 668 C C . PRO A 1 91 ? -23.304 5.079 5.788 1.00 35.59 91 PRO A C 1
ATOM 670 O O . PRO A 1 91 ? -23.382 3.851 5.887 1.00 35.59 91 PRO A O 1
ATOM 673 N N . LEU A 1 92 ? -22.362 5.832 6.401 1.00 35.62 92 LEU A N 1
ATOM 674 C CA . LEU A 1 92 ? -21.589 5.348 7.558 1.00 35.62 92 LEU A CA 1
ATOM 675 C C . LEU A 1 92 ? -22.532 4.421 8.281 1.00 35.62 92 LEU A C 1
ATOM 677 O O . LEU A 1 92 ? -23.574 4.965 8.672 1.00 35.62 92 LEU A O 1
ATOM 681 N N . MET A 1 93 ? -22.233 3.102 8.287 1.00 32.41 93 MET A N 1
ATOM 682 C CA . MET A 1 93 ? -23.097 2.049 8.834 1.00 32.41 93 MET A CA 1
ATOM 683 C C . MET A 1 93 ? -23.835 2.738 9.938 1.00 32.41 93 MET A C 1
ATOM 685 O O . MET A 1 93 ? -23.118 3.215 10.833 1.00 32.41 93 MET A O 1
ATOM 689 N N . THR A 1 94 ? -25.137 3.017 9.711 1.00 32.72 94 THR A N 1
ATOM 690 C CA . THR A 1 94 ? -25.893 3.975 10.527 1.00 32.72 94 THR A CA 1
ATOM 691 C C . THR A 1 94 ? -25.397 3.677 11.898 1.00 32.72 94 THR A C 1
ATOM 693 O O . THR A 1 94 ? -25.445 2.487 12.241 1.00 32.72 94 THR A O 1
ATOM 696 N N . VAL A 1 95 ? -24.751 4.649 12.576 1.00 37.00 95 VAL A N 1
ATOM 697 C CA . VAL A 1 95 ? -24.333 4.394 13.951 1.00 37.00 95 VAL A CA 1
ATOM 698 C C . VAL A 1 95 ? -25.552 3.694 14.484 1.00 37.00 95 VAL A C 1
ATOM 700 O O . VAL A 1 95 ? -26.664 4.225 14.318 1.00 37.00 95 VAL A O 1
ATOM 703 N N . ASP A 1 96 ? -25.403 2.475 14.989 1.00 38.19 96 ASP A N 1
ATOM 704 C CA . ASP A 1 96 ? -26.418 2.069 15.913 1.00 38.19 96 ASP A CA 1
ATOM 705 C C . ASP A 1 96 ? -26.148 3.039 17.069 1.00 38.19 96 ASP A C 1
ATOM 707 O O . ASP A 1 96 ? -25.327 2.813 17.952 1.00 38.19 96 ASP A O 1
ATOM 711 N N . THR A 1 97 ? -26.673 4.263 16.912 1.00 33.84 97 THR A N 1
ATOM 712 C CA . THR A 1 97 ? -26.905 5.284 17.912 1.00 33.84 97 THR A CA 1
ATOM 713 C C . THR A 1 97 ? -28.050 4.794 18.762 1.00 33.84 97 THR A C 1
ATOM 715 O O . THR A 1 97 ? -28.228 5.312 19.858 1.00 33.84 97 THR A O 1
ATOM 718 N N . LYS A 1 98 ? -28.737 3.719 18.343 1.00 36.22 98 LYS A N 1
ATOM 719 C CA . LYS A 1 98 ? -28.952 2.667 19.310 1.00 36.22 98 LYS A CA 1
ATOM 720 C C . LYS A 1 98 ? -27.594 1.979 19.551 1.00 36.22 98 LYS A C 1
ATOM 722 O O . LYS A 1 98 ? -27.346 0.829 19.236 1.00 36.22 98 LYS A O 1
ATOM 727 N N . LEU A 1 99 ? -26.701 2.602 20.316 1.00 41.00 99 LEU A N 1
ATOM 728 C CA . LEU A 1 99 ? -26.665 2.197 21.715 1.00 41.00 99 LEU A CA 1
ATOM 729 C C . LEU A 1 99 ? -28.021 1.584 22.029 1.00 41.00 99 LEU A C 1
ATOM 731 O O . LEU A 1 99 ? -28.960 2.319 22.333 1.00 41.00 99 LEU A O 1
ATOM 735 N N . ASN A 1 100 ? -28.187 0.279 21.815 1.00 38.22 100 ASN A N 1
ATOM 736 C CA . ASN A 1 100 ? -29.422 -0.367 22.190 1.00 38.22 100 ASN A CA 1
ATOM 737 C C . ASN A 1 100 ? -29.432 -0.439 23.723 1.00 38.22 100 ASN A C 1
ATOM 739 O O . ASN A 1 100 ? -29.521 -1.507 24.312 1.00 38.22 100 ASN A O 1
ATOM 743 N N . PHE A 1 101 ? -29.343 0.722 24.382 1.00 43.41 101 PHE A N 1
ATOM 744 C CA . PHE A 1 101 ? -30.243 1.175 25.418 1.00 43.41 101 PHE A CA 1
ATOM 745 C C . PHE A 1 101 ? -31.681 0.929 24.953 1.00 43.41 101 PHE A C 1
ATOM 747 O O . PHE A 1 101 ? -32.476 1.841 24.753 1.00 43.41 101 PHE A O 1
ATOM 754 N N . SER A 1 102 ? -32.029 -0.340 24.800 1.00 37.72 102 SER A N 1
ATOM 755 C CA . SER A 1 102 ? -33.316 -0.768 25.278 1.00 37.72 102 SER A CA 1
ATOM 756 C C . SER A 1 102 ? -33.141 -0.816 26.797 1.00 37.72 102 SER A C 1
ATOM 758 O O . SER A 1 102 ? -32.494 -1.738 27.294 1.00 37.72 102 SER A O 1
ATOM 760 N N . PRO A 1 103 ? -33.670 0.151 27.569 1.00 42.81 103 PRO A N 1
ATOM 761 C CA . PRO A 1 103 ? -33.777 0.019 29.023 1.00 42.81 103 PRO A CA 1
ATOM 762 C C . PRO A 1 103 ? -34.567 -1.233 29.463 1.00 42.81 103 PRO A C 1
ATOM 764 O O . PRO A 1 103 ? -34.676 -1.494 30.654 1.00 42.81 103 PRO A O 1
ATOM 767 N N . GLU A 1 104 ? -35.061 -2.055 28.533 1.00 41.44 104 GLU A N 1
ATOM 768 C CA . GLU A 1 104 ? -35.582 -3.397 28.802 1.00 41.44 104 GLU A CA 1
ATOM 769 C C . GLU A 1 104 ? -34.505 -4.429 29.196 1.00 41.44 104 GLU A C 1
ATOM 771 O O . GLU A 1 104 ? -34.844 -5.501 29.700 1.00 41.44 104 GLU A O 1
ATOM 776 N N . SER A 1 105 ? -33.204 -4.149 29.027 1.00 45.62 105 SER A N 1
ATOM 777 C CA . SER A 1 105 ? -32.140 -5.139 29.249 1.00 45.62 105 SER A CA 1
ATOM 778 C C . SER A 1 105 ? -31.721 -5.284 30.723 1.00 45.62 105 SER A C 1
ATOM 780 O O . SER A 1 105 ? -30.617 -4.914 31.115 1.00 45.62 105 SER A O 1
ATOM 782 N N . GLY A 1 106 ? -32.588 -5.851 31.562 1.00 49.19 106 GLY A N 1
ATOM 783 C CA . GLY A 1 106 ? -32.194 -6.588 32.775 1.00 49.19 106 GLY A CA 1
ATOM 784 C C . GLY A 1 106 ? -31.542 -5.820 33.937 1.00 49.19 106 GLY A C 1
ATOM 785 O O . GLY A 1 106 ? -31.221 -6.470 34.944 1.00 49.19 106 GLY A O 1
ATOM 786 N N . TYR A 1 107 ? -31.371 -4.499 33.825 1.00 49.06 107 TYR A N 1
ATOM 787 C CA . TYR A 1 107 ? -30.927 -3.626 34.909 1.00 49.06 107 TYR A CA 1
ATOM 788 C C . TYR A 1 107 ? -31.983 -3.606 36.014 1.00 49.06 107 TYR A C 1
ATOM 790 O O . TYR A 1 107 ? -33.152 -3.318 35.762 1.00 49.06 107 TYR A O 1
ATOM 798 N N . GLN A 1 108 ? -31.588 -3.926 37.246 1.00 53.81 108 GLN A N 1
ATOM 799 C CA . GLN A 1 108 ? -32.500 -3.833 38.384 1.00 53.81 108 GLN A CA 1
ATOM 800 C C . GLN A 1 108 ? -32.441 -2.425 38.974 1.00 53.81 108 GLN A C 1
ATOM 802 O O . GLN A 1 108 ? -31.383 -1.969 39.412 1.00 53.81 108 GLN A O 1
ATOM 807 N N . SER A 1 109 ? -33.580 -1.732 38.957 1.00 55.88 109 SER A N 1
ATOM 808 C CA . SER A 1 109 ? -33.775 -0.471 39.673 1.00 55.88 109 SER A CA 1
ATOM 809 C C . SER A 1 109 ? -33.835 -0.715 41.181 1.00 55.88 109 SER A C 1
ATOM 811 O O . SER A 1 109 ? -34.201 -1.805 41.623 1.00 55.88 109 SER A O 1
ATOM 813 N N . ALA A 1 110 ? -33.500 0.309 41.971 1.00 56.78 110 ALA A N 1
ATOM 814 C CA . ALA A 1 110 ? -33.647 0.246 43.419 1.00 56.78 110 ALA A CA 1
ATOM 815 C C . ALA A 1 110 ? -35.114 -0.030 43.772 1.00 56.78 110 ALA A C 1
ATOM 817 O O . ALA A 1 110 ? -36.007 0.743 43.421 1.00 56.78 110 ALA A O 1
ATOM 818 N N . MET A 1 111 ? -35.357 -1.144 44.450 1.00 57.59 111 MET A N 1
ATOM 819 C CA . MET A 1 111 ? -36.666 -1.477 44.970 1.00 57.59 111 MET A CA 1
ATOM 820 C C . MET A 1 111 ? -36.930 -0.590 46.192 1.00 57.59 111 MET A C 1
ATOM 822 O O . MET A 1 111 ? -36.074 -0.395 47.063 1.00 57.59 111 MET A O 1
ATOM 826 N N . THR A 1 112 ? -38.119 0.000 46.203 1.00 57.00 112 THR A N 1
ATOM 827 C CA . THR A 1 112 ? -38.643 0.800 47.304 1.00 57.00 112 THR A CA 1
ATOM 828 C C . THR A 1 112 ? -39.868 0.090 47.861 1.00 57.00 112 THR A C 1
ATOM 830 O O . THR A 1 112 ? -40.625 -0.550 47.128 1.00 57.00 112 THR A O 1
ATOM 833 N N . ARG A 1 113 ? -40.058 0.179 49.177 1.00 55.97 113 ARG A N 1
ATOM 834 C CA . ARG A 1 113 ? -41.171 -0.458 49.882 1.00 55.97 113 ARG A CA 1
ATOM 835 C C . ARG A 1 113 ? -41.895 0.574 50.748 1.00 55.97 113 ARG A C 1
ATOM 837 O O . ARG A 1 113 ? -41.258 1.421 51.369 1.00 55.97 113 ARG A O 1
ATOM 844 N N . GLY A 1 114 ? -43.222 0.460 50.811 1.00 64.69 114 GLY A N 1
ATOM 845 C CA . GLY A 1 114 ? -44.059 1.148 51.797 1.00 64.69 114 GLY A CA 1
ATOM 846 C C . GLY A 1 114 ? -44.131 0.397 53.132 1.00 64.69 114 GLY A C 1
ATOM 847 O O . GLY A 1 114 ? -43.902 -0.809 53.193 1.00 64.69 114 GLY A O 1
ATOM 848 N N . VAL A 1 115 ? -44.464 1.109 54.207 1.00 64.94 115 VAL A N 1
ATOM 849 C CA . VAL A 1 115 ? -44.598 0.519 55.548 1.00 64.94 115 VAL A CA 1
ATOM 850 C C . VAL A 1 115 ? -45.783 -0.455 55.574 1.00 64.94 115 VAL A C 1
ATOM 852 O O . VAL A 1 115 ? -46.895 -0.091 55.191 1.00 64.94 115 VAL A O 1
ATOM 855 N N . SER A 1 116 ? -45.540 -1.695 56.002 1.00 71.50 116 SER A N 1
ATOM 856 C CA . SER A 1 116 ? -46.563 -2.740 56.116 1.00 71.50 116 SER A CA 1
ATOM 857 C C . SER A 1 116 ? -47.392 -2.568 57.391 1.00 71.50 116 SER A C 1
ATOM 859 O O . SER A 1 116 ? -46.921 -2.028 58.390 1.00 71.50 116 SER A O 1
ATOM 861 N N . ALA A 1 117 ? -48.622 -3.086 57.393 1.00 70.00 117 ALA A N 1
ATOM 862 C CA . ALA A 1 117 ? -49.500 -3.065 58.560 1.00 70.00 117 ALA A CA 1
ATOM 863 C C . ALA A 1 117 ? -48.856 -3.717 59.800 1.00 70.00 117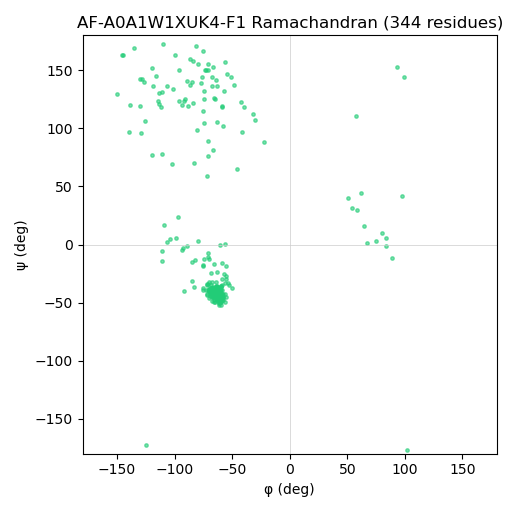 ALA A C 1
ATOM 865 O O . ALA A 1 117 ? -49.087 -3.246 60.908 1.00 70.00 117 ALA A O 1
ATOM 866 N N . ASP A 1 118 ? -48.015 -4.738 59.623 1.00 70.12 118 ASP A N 1
ATOM 867 C CA . ASP A 1 118 ? -47.310 -5.424 60.717 1.00 70.12 118 ASP A CA 1
ATOM 868 C C . ASP A 1 118 ? -46.148 -4.612 61.311 1.00 70.12 118 ASP A C 1
ATOM 870 O O . ASP A 1 118 ? -45.645 -4.921 62.387 1.00 70.12 118 ASP A O 1
ATOM 874 N N . GLU A 1 119 ? -45.737 -3.541 60.646 1.00 68.50 119 GLU A N 1
ATOM 875 C CA . GLU A 1 119 ? -44.668 -2.648 61.105 1.00 68.50 119 GLU A CA 1
ATOM 876 C C . GLU A 1 119 ? -45.224 -1.475 61.914 1.00 68.50 119 GLU A C 1
ATOM 878 O O . GLU A 1 119 ? -44.475 -0.650 62.432 1.00 68.50 119 GLU A O 1
ATOM 883 N N . LEU A 1 120 ? -46.551 -1.396 62.040 1.00 76.56 120 LEU A N 1
ATOM 884 C CA . LEU A 1 120 ? -47.226 -0.402 62.853 1.00 76.56 120 LEU A CA 1
ATOM 885 C C . LEU A 1 120 ? -47.494 -0.970 64.246 1.00 76.56 120 LEU A C 1
ATOM 887 O O . LEU A 1 120 ? -48.259 -1.925 64.411 1.00 76.56 120 LEU A O 1
ATOM 891 N N . THR A 1 121 ? -46.940 -0.314 65.268 1.00 74.50 121 THR A N 1
ATOM 892 C CA . THR A 1 121 ? -47.183 -0.646 66.680 1.00 74.50 121 THR A CA 1
ATOM 893 C C . THR A 1 121 ? -48.674 -0.674 67.015 1.00 74.50 121 THR A C 1
ATOM 895 O O . THR A 1 121 ? -49.100 -1.494 67.818 1.00 74.50 121 THR A O 1
ATOM 898 N N . SER A 1 122 ? -49.493 0.168 66.374 1.00 71.56 122 SER A N 1
ATOM 899 C CA . SER A 1 122 ? -50.950 0.188 66.563 1.00 71.56 122 SER A CA 1
ATOM 900 C C . SER A 1 122 ? -51.621 -1.133 66.176 1.00 71.56 122 SER A C 1
ATOM 902 O O . SER A 1 122 ? -52.489 -1.620 66.899 1.00 71.56 122 SER A O 1
ATOM 904 N N . ASN A 1 123 ? -51.195 -1.745 65.072 1.00 75.00 123 ASN A N 1
ATOM 905 C CA . ASN A 1 123 ? -51.738 -3.018 64.610 1.00 75.00 123 ASN A CA 1
ATOM 906 C C . ASN A 1 123 ? -51.215 -4.185 65.448 1.00 75.00 123 ASN A C 1
ATOM 908 O O . ASN A 1 123 ? -51.982 -5.094 65.765 1.00 75.00 123 ASN A O 1
ATOM 912 N N . GLN A 1 124 ? -49.945 -4.145 65.862 1.00 76.44 124 GLN A N 1
ATOM 913 C CA . GLN A 1 124 ? -49.393 -5.150 66.775 1.00 76.44 124 GLN A CA 1
ATOM 914 C C . GLN A 1 124 ? -50.065 -5.088 68.148 1.00 76.44 124 GLN A C 1
ATOM 916 O O . GLN A 1 124 ? -50.441 -6.114 68.709 1.00 76.44 124 GLN A O 1
ATOM 921 N N . LEU A 1 125 ? -50.338 -3.882 68.646 1.00 78.06 125 LEU A N 1
ATOM 922 C CA . LEU A 1 125 ? -51.079 -3.683 69.883 1.00 78.06 125 LEU A CA 1
ATOM 923 C C . LEU A 1 125 ? -52.513 -4.212 69.761 1.00 78.06 125 LEU A C 1
ATOM 925 O O . LEU A 1 125 ? -52.984 -4.894 70.665 1.00 78.06 125 LEU A O 1
ATOM 929 N N . GLY A 1 126 ? -53.181 -3.977 68.628 1.00 76.94 126 GLY A N 1
ATOM 930 C CA . GLY A 1 126 ? -54.500 -4.547 68.340 1.00 76.94 126 GLY A CA 1
ATOM 931 C C . GLY A 1 126 ? -54.515 -6.082 68.327 1.00 76.94 126 GLY A C 1
ATOM 932 O O . GLY A 1 126 ? -55.475 -6.686 68.801 1.00 76.94 126 GLY A O 1
ATOM 933 N N . LYS A 1 127 ? -53.439 -6.725 67.854 1.00 78.88 127 LYS A N 1
ATOM 934 C CA . LYS A 1 127 ? -53.281 -8.190 67.894 1.00 78.88 127 LYS A CA 1
ATOM 935 C C . LYS A 1 127 ? -53.072 -8.702 69.321 1.00 78.88 127 LYS A C 1
ATOM 937 O O . LYS A 1 127 ? -53.754 -9.638 69.737 1.00 78.88 127 LYS A O 1
ATOM 942 N N . VAL A 1 128 ? -52.191 -8.052 70.086 1.00 77.19 128 VAL A N 1
ATOM 943 C CA . VAL A 1 128 ? -51.851 -8.429 71.472 1.00 77.19 128 VAL A CA 1
ATOM 944 C C . VAL A 1 128 ? -53.012 -8.164 72.442 1.00 77.19 128 VAL A C 1
ATOM 946 O O . VAL A 1 128 ? -53.179 -8.911 73.405 1.00 77.19 128 VAL A O 1
ATOM 949 N N . LEU A 1 129 ? -53.832 -7.138 72.192 1.00 76.00 129 LEU A N 1
ATOM 950 C CA . LEU A 1 129 ? -54.987 -6.747 73.016 1.00 76.00 129 LEU A CA 1
ATOM 951 C C . LEU A 1 129 ? -56.339 -7.254 72.493 1.00 76.00 129 LEU A C 1
ATOM 953 O O . LEU A 1 129 ? -57.374 -6.874 73.044 1.00 76.00 129 LEU A O 1
ATOM 957 N N . SER A 1 130 ? -56.357 -8.078 71.441 1.00 78.38 130 SER A N 1
ATOM 958 C CA . SER A 1 130 ? -57.598 -8.668 70.925 1.00 78.38 130 SER A CA 1
ATOM 959 C C . SER A 1 130 ? -58.392 -9.339 72.060 1.00 78.38 130 SER A C 1
ATOM 961 O O . SER A 1 130 ? -57.804 -9.842 73.016 1.00 78.38 130 SER A O 1
ATOM 963 N N . ALA A 1 131 ? -59.730 -9.271 72.008 1.00 54.84 131 ALA A N 1
ATOM 964 C CA . ALA A 1 131 ? -60.625 -9.463 73.163 1.00 54.84 131 ALA A CA 1
ATOM 965 C C . ALA A 1 131 ? -60.464 -10.798 73.929 1.00 54.84 131 ALA A C 1
ATOM 967 O O . ALA A 1 131 ? -60.839 -10.872 75.099 1.00 54.84 131 ALA A O 1
ATOM 968 N N . ASP A 1 132 ? -59.834 -11.802 73.313 1.00 58.97 132 ASP A N 1
ATOM 969 C CA . ASP A 1 132 ? -59.538 -13.116 73.894 1.00 58.97 132 ASP A CA 1
ATOM 970 C C . ASP A 1 132 ? -58.047 -13.350 74.186 1.00 58.97 132 ASP A C 1
ATOM 972 O O . ASP A 1 132 ? -57.616 -14.486 74.376 1.00 58.97 132 ASP A O 1
ATOM 976 N N . SER A 1 133 ? -57.236 -12.291 74.232 1.00 68.56 133 SER A N 1
ATOM 977 C CA . SER A 1 133 ? -55.803 -12.401 74.491 1.00 68.56 133 SER A CA 1
ATOM 978 C C . SER A 1 133 ? -55.550 -13.074 75.847 1.00 68.56 133 SER A C 1
ATOM 980 O O . SER A 1 133 ? -55.932 -12.522 76.893 1.00 68.56 133 SER A O 1
ATOM 982 N N . PRO A 1 134 ? -54.871 -14.239 75.874 1.00 73.81 134 PRO A N 1
ATOM 983 C CA . PRO A 1 134 ? -54.579 -14.967 77.106 1.00 73.81 134 PRO A CA 1
ATOM 984 C C . PRO A 1 134 ? -53.842 -14.114 78.144 1.00 73.81 134 PRO A C 1
ATOM 986 O O . PRO A 1 134 ? -54.009 -14.328 79.342 1.00 73.81 134 PRO A O 1
ATOM 989 N N . VAL A 1 135 ? -53.080 -13.106 77.698 1.00 75.62 135 VAL A N 1
ATOM 990 C CA . VAL A 1 135 ? -52.334 -12.174 78.556 1.00 75.62 135 VAL A CA 1
ATOM 991 C C . VAL A 1 135 ? -53.275 -11.283 79.365 1.00 75.62 135 VAL A C 1
ATOM 993 O O . VAL A 1 135 ? -53.091 -11.136 80.571 1.00 75.62 135 VAL A O 1
ATOM 996 N N . ILE A 1 136 ? -54.316 -10.728 78.739 1.00 75.75 136 ILE A N 1
ATOM 997 C CA . ILE A 1 136 ? -55.301 -9.884 79.431 1.00 75.75 136 ILE A CA 1
ATOM 998 C C . ILE A 1 136 ? -56.169 -10.731 80.367 1.00 75.75 136 ILE A C 1
ATOM 1000 O O . ILE A 1 136 ? -56.453 -10.317 81.493 1.00 75.75 136 ILE A O 1
ATOM 1004 N N . GLN A 1 137 ? -56.537 -11.945 79.948 1.00 76.19 137 GLN A N 1
ATOM 1005 C CA . GLN A 1 137 ? -57.272 -12.885 80.800 1.00 76.19 137 GLN A CA 1
ATOM 1006 C C . GLN A 1 137 ? -56.442 -13.320 82.020 1.00 76.19 137 GLN A C 1
ATOM 1008 O O . GLN A 1 137 ? -56.947 -13.341 83.144 1.00 76.19 137 GLN A O 1
ATOM 1013 N N . GLN A 1 138 ? -55.153 -13.611 81.826 1.00 78.56 138 GLN A N 1
ATOM 1014 C CA . GLN A 1 138 ? -54.226 -13.968 82.896 1.00 78.56 138 GLN A CA 1
ATOM 1015 C C . GLN A 1 138 ? -53.955 -12.792 83.837 1.00 78.56 138 GLN A C 1
ATOM 1017 O O . GLN A 1 138 ? -53.970 -12.984 85.050 1.00 78.56 138 GLN A O 1
ATOM 1022 N N . ALA A 1 139 ? -53.760 -11.580 83.313 1.00 77.62 139 ALA A N 1
ATOM 1023 C CA . ALA A 1 139 ? -53.534 -10.391 84.126 1.00 77.62 139 ALA A CA 1
ATOM 1024 C C . ALA A 1 139 ? -54.749 -10.038 84.993 1.00 77.62 139 ALA A C 1
ATOM 1026 O O . ALA A 1 139 ? -54.589 -9.737 86.176 1.00 77.62 139 ALA A O 1
ATOM 1027 N N . ARG A 1 140 ? -55.970 -10.153 84.449 1.00 75.62 140 ARG A N 1
ATOM 1028 C CA . ARG A 1 140 ? -57.206 -9.998 85.235 1.00 75.62 140 ARG A CA 1
ATOM 1029 C C . ARG A 1 140 ? -57.312 -11.051 86.333 1.00 75.62 140 ARG A C 1
ATOM 1031 O O . ARG A 1 140 ? -57.610 -10.698 87.470 1.00 75.62 140 ARG A O 1
ATOM 1038 N N . ARG A 1 141 ? -57.034 -12.320 86.015 1.00 78.00 141 ARG A N 1
ATOM 1039 C CA . ARG A 1 141 ? -57.067 -13.416 86.992 1.00 78.00 141 ARG A CA 1
ATOM 1040 C C . ARG A 1 141 ? -56.057 -13.199 88.123 1.00 78.00 141 ARG A C 1
ATOM 1042 O O . ARG A 1 141 ? -56.452 -13.224 89.282 1.00 78.00 141 ARG A O 1
ATOM 1049 N N . LEU A 1 142 ? -54.797 -12.903 87.799 1.00 78.38 142 LEU A N 1
ATOM 1050 C CA . LEU A 1 142 ? -53.740 -12.645 88.786 1.00 78.38 142 LEU A CA 1
ATOM 1051 C C . LEU A 1 142 ? -54.055 -11.430 89.665 1.00 78.38 142 LEU A C 1
ATOM 1053 O O . LEU A 1 142 ? -53.857 -11.474 90.877 1.00 78.38 142 LEU A O 1
ATOM 1057 N N . ALA A 1 143 ? -54.586 -10.356 89.077 1.00 77.81 143 ALA A N 1
ATOM 1058 C CA . ALA A 1 143 ? -54.967 -9.169 89.831 1.00 77.81 143 ALA A CA 1
ATOM 1059 C C . ALA A 1 143 ? -56.139 -9.434 90.791 1.00 77.81 143 ALA A C 1
ATOM 1061 O O . ALA A 1 143 ? -56.135 -8.934 91.916 1.00 77.81 143 ALA A O 1
ATOM 1062 N N . MET A 1 144 ? -57.114 -10.255 90.382 1.00 76.31 144 MET A N 1
ATOM 1063 C CA . MET A 1 144 ? -58.213 -10.696 91.248 1.00 76.31 144 MET A CA 1
ATOM 1064 C C . MET A 1 144 ? -57.732 -11.638 92.360 1.00 76.31 144 MET A C 1
ATOM 1066 O O . MET A 1 144 ? -58.117 -11.457 93.512 1.00 76.31 144 MET A O 1
ATOM 1070 N N . GLU A 1 145 ? -56.858 -12.601 92.054 1.00 77.69 145 GLU A N 1
ATOM 1071 C CA . GLU A 1 145 ? -56.245 -13.495 93.048 1.00 77.69 145 GLU A CA 1
ATOM 1072 C C . GLU A 1 145 ? -55.446 -12.702 94.094 1.00 77.69 145 GLU A C 1
ATOM 1074 O O . GLU A 1 145 ? -55.590 -12.925 95.298 1.00 77.69 145 GLU A O 1
ATOM 1079 N N . GLN A 1 146 ? -54.664 -11.714 93.652 1.00 77.12 146 GLN A N 1
ATOM 1080 C CA . GLN A 1 146 ? -53.862 -10.868 94.533 1.00 77.12 146 GLN A CA 1
ATOM 1081 C C . GLN A 1 146 ? -54.714 -9.901 95.373 1.00 77.12 146 GLN A C 1
ATOM 1083 O O . GLN A 1 146 ? -54.371 -9.633 96.527 1.00 77.12 146 GLN A O 1
ATOM 1088 N N . ALA A 1 147 ? -55.832 -9.401 94.837 1.00 76.56 147 ALA A N 1
ATOM 1089 C CA . ALA A 1 147 ? -56.792 -8.583 95.582 1.00 76.56 147 ALA A CA 1
ATOM 1090 C C . ALA A 1 147 ? -57.540 -9.393 96.648 1.00 76.56 147 ALA A C 1
ATOM 1092 O O . ALA A 1 147 ? -57.639 -8.956 97.798 1.00 76.56 147 ALA A O 1
ATOM 1093 N N . ASN A 1 148 ? -57.988 -10.600 96.285 1.00 73.38 148 ASN A N 1
ATOM 1094 C CA . ASN A 1 148 ? -58.655 -11.535 97.190 1.00 73.38 148 ASN A CA 1
ATOM 1095 C C . ASN A 1 148 ? -57.722 -11.964 98.332 1.00 73.38 148 ASN A C 1
ATOM 1097 O O . ASN A 1 148 ? -58.134 -11.970 99.490 1.00 73.38 148 ASN A O 1
ATOM 1101 N N . GLY A 1 149 ? -56.444 -12.228 98.038 1.00 74.62 149 GLY A N 1
ATOM 1102 C CA . GLY A 1 149 ? -55.432 -12.548 99.051 1.00 74.62 149 GLY A CA 1
ATOM 1103 C C . GLY A 1 149 ? -55.109 -11.399 100.018 1.00 74.62 149 GLY A C 1
ATOM 1104 O O . GLY A 1 149 ? -54.542 -11.640 101.080 1.00 74.62 149 GLY A O 1
ATOM 1105 N N . ARG A 1 150 ? -55.479 -10.155 99.683 1.00 74.88 150 ARG A N 1
ATOM 1106 C CA . ARG A 1 150 ? -55.272 -8.963 100.527 1.00 74.88 150 ARG A CA 1
ATOM 1107 C C . ARG A 1 150 ? -56.543 -8.479 101.233 1.00 74.88 150 ARG A C 1
ATOM 1109 O O . ARG A 1 150 ? -56.503 -7.438 101.880 1.00 74.88 150 ARG A O 1
ATOM 1116 N N . GLY A 1 151 ? -57.663 -9.202 101.112 1.00 68.06 151 GLY A N 1
ATOM 1117 C CA . GLY A 1 151 ? -58.941 -8.821 101.730 1.00 68.06 151 GLY A CA 1
ATOM 1118 C C . GLY A 1 151 ? -59.525 -7.509 101.191 1.00 68.06 151 GLY A C 1
ATOM 1119 O O . GLY A 1 151 ? -60.399 -6.910 101.816 1.00 68.06 151 GLY A O 1
ATOM 1120 N N . LEU A 1 152 ? -59.036 -7.039 100.038 1.00 69.25 152 LEU A N 1
ATOM 1121 C CA . LEU A 1 152 ? -59.499 -5.812 99.404 1.00 69.25 152 LEU A CA 1
ATOM 1122 C C . LEU A 1 152 ? -60.802 -6.121 98.657 1.00 69.25 152 LEU A C 1
ATOM 1124 O O . LEU A 1 152 ? -60.780 -6.600 97.529 1.00 69.25 152 LEU A O 1
ATOM 1128 N N . LEU A 1 153 ? -61.943 -5.808 99.276 1.00 58.22 153 LEU A N 1
ATOM 1129 C CA . LEU A 1 153 ? -63.301 -5.971 98.721 1.00 58.22 153 LEU A CA 1
ATOM 1130 C C . LEU A 1 153 ? -63.569 -5.166 97.427 1.00 58.22 153 LEU A C 1
ATOM 1132 O O . LEU A 1 153 ? -64.664 -5.234 96.875 1.00 58.22 153 LEU A O 1
ATOM 1136 N N . ASN A 1 154 ? -62.592 -4.401 96.930 1.00 60.53 154 ASN A N 1
ATOM 1137 C CA . ASN A 1 154 ? -62.718 -3.539 95.757 1.00 60.53 154 ASN A CA 1
ATOM 1138 C C . ASN A 1 154 ? -62.051 -4.190 94.527 1.00 60.53 154 ASN A C 1
ATOM 1140 O O . ASN A 1 154 ? -60.996 -3.772 94.045 1.00 60.53 154 ASN A O 1
ATOM 1144 N N . SER A 1 155 ? -62.668 -5.272 94.052 1.00 63.62 155 SER A N 1
ATOM 1145 C CA . SER A 1 155 ? -62.199 -6.132 92.953 1.00 63.62 155 SER A CA 1
ATOM 1146 C C . SER A 1 155 ? -62.094 -5.424 91.594 1.00 63.62 155 SER A C 1
ATOM 1148 O O . SER A 1 155 ? -61.301 -5.831 90.745 1.00 63.62 155 SER A O 1
ATOM 1150 N N . SER A 1 156 ? -62.835 -4.333 91.390 1.00 66.06 156 SER A N 1
ATOM 1151 C CA . SER A 1 156 ? -62.824 -3.539 90.155 1.00 66.06 156 SER A CA 1
ATOM 1152 C C . SER A 1 156 ? -61.551 -2.703 89.987 1.00 66.06 156 SER A C 1
ATOM 1154 O O . SER A 1 156 ? -61.011 -2.630 88.884 1.00 66.06 156 SER A O 1
ATOM 1156 N N . ILE A 1 157 ? -61.026 -2.122 91.072 1.00 71.38 157 ILE A N 1
ATOM 1157 C CA . ILE A 1 157 ? -59.808 -1.295 91.043 1.00 71.38 157 ILE A CA 1
ATOM 1158 C C . ILE A 1 157 ? -58.573 -2.171 90.812 1.00 71.38 157 ILE A C 1
ATOM 1160 O O . ILE A 1 157 ? -57.718 -1.834 89.995 1.00 71.38 157 ILE A O 1
ATOM 1164 N N . ALA A 1 158 ? -58.502 -3.330 91.472 1.00 66.31 158 ALA A N 1
ATOM 1165 C CA . ALA A 1 158 ? -57.408 -4.273 91.264 1.00 66.31 158 ALA A CA 1
ATOM 1166 C C . ALA A 1 158 ? -57.406 -4.851 89.839 1.00 66.31 158 ALA A C 1
ATOM 1168 O O . ALA A 1 158 ? -56.356 -4.905 89.202 1.00 66.31 158 ALA A O 1
ATOM 1169 N N . ALA A 1 159 ? -58.578 -5.205 89.298 1.00 68.81 159 ALA A N 1
ATOM 1170 C CA . ALA A 1 159 ? -58.702 -5.640 87.907 1.00 68.81 159 ALA A CA 1
ATOM 1171 C C . ALA A 1 159 ? -58.314 -4.532 86.906 1.00 68.81 159 ALA A C 1
ATOM 1173 O O . ALA A 1 159 ? -57.691 -4.833 85.884 1.00 68.81 159 ALA A O 1
ATOM 1174 N N . GLY A 1 160 ? -58.632 -3.266 87.206 1.00 69.19 160 GLY A N 1
ATOM 1175 C CA . GLY A 1 160 ? -58.202 -2.100 86.429 1.00 69.19 160 GLY A CA 1
ATOM 1176 C C . GLY A 1 160 ? -56.680 -1.950 86.396 1.00 69.19 160 GLY A C 1
ATOM 1177 O O . GLY A 1 160 ? -56.098 -1.937 85.315 1.00 69.19 160 GLY A O 1
ATOM 1178 N N . ALA A 1 161 ? -56.030 -1.961 87.564 1.00 72.88 161 ALA A N 1
ATOM 1179 C CA . ALA A 1 161 ? -54.573 -1.845 87.679 1.00 72.88 161 ALA A CA 1
ATOM 1180 C C . ALA A 1 161 ? -53.822 -3.016 87.013 1.00 72.88 161 ALA A C 1
ATOM 1182 O O . ALA A 1 161 ? -52.803 -2.814 86.354 1.00 72.88 161 ALA A O 1
ATOM 1183 N N . GLY A 1 162 ? -54.339 -4.244 87.130 1.00 70.75 162 GLY A N 1
ATOM 1184 C CA . GLY A 1 162 ? -53.778 -5.412 86.443 1.00 70.75 162 GLY A CA 1
ATOM 1185 C C . GLY A 1 162 ? -53.931 -5.350 84.923 1.00 70.75 162 GLY A C 1
ATOM 1186 O O . GLY A 1 162 ? -53.017 -5.726 84.191 1.00 70.75 162 GLY A O 1
ATOM 1187 N N . THR A 1 163 ? -55.064 -4.832 84.438 1.00 74.25 163 THR A N 1
ATOM 1188 C CA . THR A 1 163 ? -55.297 -4.630 83.000 1.00 74.25 163 THR A CA 1
ATOM 1189 C C . THR A 1 163 ? -54.396 -3.522 82.448 1.00 74.25 163 THR A C 1
ATOM 1191 O O . THR A 1 163 ? -53.826 -3.686 81.376 1.00 74.25 163 THR A O 1
ATOM 1194 N N . GLU A 1 164 ? -54.203 -2.430 83.186 1.00 77.88 164 GLU A N 1
ATOM 1195 C CA . GLU A 1 164 ? -53.311 -1.330 82.803 1.00 77.88 164 GLU A CA 1
ATOM 1196 C C . GLU A 1 164 ? -51.840 -1.771 82.750 1.00 77.88 164 GLU A C 1
ATOM 1198 O O . GLU A 1 164 ? -51.146 -1.501 81.770 1.00 77.88 164 GLU A O 1
ATOM 1203 N N . ALA A 1 165 ? -51.383 -2.554 83.734 1.00 76.44 165 ALA A N 1
ATOM 1204 C CA . ALA A 1 165 ? -50.053 -3.162 83.711 1.00 76.44 165 ALA A CA 1
ATOM 1205 C C . ALA A 1 165 ? -49.869 -4.116 82.515 1.00 76.44 165 ALA A C 1
ATOM 1207 O O . ALA A 1 165 ? -48.812 -4.128 81.880 1.00 76.44 165 ALA A O 1
ATOM 1208 N N . ALA A 1 166 ? -50.905 -4.885 82.169 1.00 78.31 166 ALA A N 1
ATOM 1209 C CA . ALA A 1 166 ? -50.882 -5.771 81.010 1.00 78.31 166 ALA A CA 1
ATOM 1210 C C . ALA A 1 166 ? -50.877 -5.008 79.679 1.00 78.31 166 ALA A C 1
ATOM 1212 O O . ALA A 1 166 ? -50.170 -5.412 78.761 1.00 78.31 166 ALA A O 1
ATOM 1213 N N . ILE A 1 167 ? -51.596 -3.886 79.581 1.00 81.69 167 ILE A N 1
ATOM 1214 C CA . ILE A 1 167 ? -51.547 -2.988 78.419 1.00 81.69 167 ILE A CA 1
ATOM 1215 C C . ILE A 1 167 ? -50.156 -2.356 78.289 1.00 81.69 167 ILE A C 1
ATOM 1217 O O . ILE A 1 167 ? -49.608 -2.328 77.191 1.00 81.69 167 ILE A O 1
ATOM 1221 N N . GLY A 1 168 ? -49.544 -1.915 79.392 1.00 80.12 168 GLY A N 1
ATOM 1222 C CA . GLY A 1 168 ? -48.173 -1.397 79.385 1.00 80.12 168 GLY A CA 1
ATOM 1223 C C . GLY A 1 168 ? -47.159 -2.423 78.865 1.00 80.12 168 GLY A C 1
ATOM 1224 O O . GLY A 1 168 ? -46.317 -2.100 78.029 1.00 80.12 168 GLY A O 1
ATOM 1225 N N . GLN A 1 169 ? -47.284 -3.686 79.284 1.0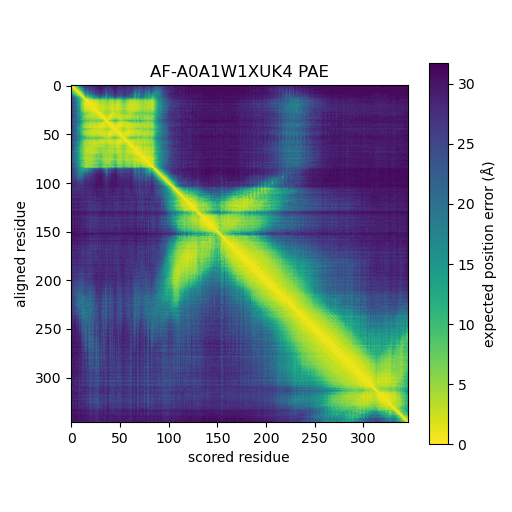0 79.94 169 GLN A N 1
ATOM 1226 C CA . GLN A 1 169 ? -46.467 -4.779 78.743 1.00 79.94 169 GLN A CA 1
ATOM 1227 C C . GLN A 1 169 ? -46.801 -5.091 77.277 1.00 79.94 169 GLN A C 1
ATOM 1229 O O . GLN A 1 169 ? -45.895 -5.307 76.475 1.00 79.94 169 GLN A O 1
ATOM 1234 N N . ALA A 1 170 ? -48.079 -5.045 76.894 1.00 79.19 170 ALA A N 1
ATOM 1235 C CA . ALA A 1 170 ? -48.514 -5.244 75.515 1.00 79.19 170 ALA A CA 1
ATOM 1236 C C . ALA A 1 170 ? -47.960 -4.175 74.560 1.00 79.19 170 ALA A C 1
ATOM 1238 O O . ALA A 1 170 ? -47.586 -4.509 73.441 1.00 79.19 170 ALA A O 1
ATOM 1239 N N . ILE A 1 171 ? -47.846 -2.916 74.997 1.00 83.31 171 ILE A N 1
ATOM 1240 C CA . ILE A 1 171 ? -47.221 -1.832 74.220 1.00 83.31 171 ILE A CA 1
ATOM 1241 C C . ILE A 1 171 ? -45.735 -2.111 73.990 1.00 83.31 171 ILE A C 1
ATOM 1243 O O . ILE A 1 171 ? -45.246 -1.925 72.873 1.00 83.31 171 ILE A O 1
ATOM 1247 N N . ASN A 1 172 ? -45.021 -2.583 75.014 1.00 80.00 172 ASN A N 1
ATOM 1248 C CA . ASN A 1 172 ? -43.602 -2.919 74.890 1.00 80.00 172 ASN A CA 1
ATOM 1249 C C . ASN A 1 172 ? -43.382 -4.087 73.915 1.00 80.00 172 ASN A C 1
ATOM 1251 O O . ASN A 1 172 ? -42.497 -4.007 73.067 1.00 80.00 172 ASN A O 1
ATOM 1255 N N . ILE A 1 173 ? -44.222 -5.127 73.981 1.00 81.25 173 ILE A N 1
ATOM 1256 C CA . ILE A 1 173 ? -44.175 -6.273 73.056 1.00 81.25 173 ILE A CA 1
ATOM 1257 C C . ILE A 1 173 ? -44.526 -5.828 71.632 1.00 81.25 173 ILE A C 1
ATOM 1259 O O . ILE A 1 173 ? -43.764 -6.077 70.706 1.00 81.25 173 ILE A O 1
ATOM 1263 N N . ALA A 1 174 ? -45.624 -5.090 71.460 1.00 80.94 174 ALA A N 1
ATOM 1264 C CA . ALA A 1 174 ? -46.057 -4.590 70.158 1.00 80.94 174 ALA A CA 1
ATOM 1265 C C . ALA A 1 174 ? -45.009 -3.681 69.495 1.00 80.94 174 ALA A C 1
ATOM 1267 O O . ALA A 1 174 ? -44.834 -3.722 68.278 1.00 80.94 174 ALA A O 1
ATOM 1268 N N . SER A 1 175 ? -44.303 -2.869 70.288 1.00 82.25 175 SER A N 1
ATOM 1269 C CA . SER A 1 175 ? -43.218 -2.011 69.798 1.00 82.25 175 SER A CA 1
ATOM 1270 C C . SER A 1 175 ? -41.984 -2.824 69.401 1.00 82.25 175 SER A C 1
ATOM 1272 O O . SER A 1 175 ? -41.359 -2.521 68.385 1.00 82.25 175 SER A O 1
ATOM 1274 N N . ALA A 1 176 ? -41.648 -3.869 70.165 1.00 82.94 176 ALA A N 1
ATOM 1275 C CA . ALA A 1 176 ? -40.560 -4.785 69.832 1.00 82.94 176 ALA A CA 1
ATOM 1276 C C . ALA A 1 176 ? -40.856 -5.579 68.546 1.00 82.94 176 ALA A C 1
ATOM 1278 O O . ALA A 1 176 ? -39.995 -5.658 67.670 1.00 82.94 176 ALA A O 1
ATOM 1279 N N . ASP A 1 177 ? -42.081 -6.087 68.391 1.00 78.38 177 ASP A N 1
ATOM 1280 C CA . ASP A 1 177 ? -42.510 -6.840 67.208 1.00 78.38 177 ASP A CA 1
ATOM 1281 C C . ASP A 1 177 ? -42.526 -5.959 65.954 1.00 78.38 177 ASP A C 1
ATOM 1283 O O . ASP A 1 177 ? -41.945 -6.328 64.932 1.00 78.38 177 ASP A O 1
ATOM 1287 N N . ALA A 1 178 ? -43.121 -4.763 66.031 1.00 76.75 178 ALA A N 1
ATOM 1288 C CA . ALA A 1 178 ? -43.117 -3.800 64.928 1.00 76.75 178 ALA A CA 1
ATOM 1289 C C . ALA A 1 178 ? -41.682 -3.454 64.482 1.00 76.75 178 ALA A C 1
ATOM 1291 O O . ALA A 1 178 ? -41.380 -3.450 63.285 1.00 76.75 178 ALA A O 1
ATOM 1292 N N . GLY A 1 179 ? -40.772 -3.253 65.445 1.00 81.50 179 GLY A N 1
ATOM 1293 C CA . GLY A 1 179 ? -39.349 -3.037 65.182 1.00 81.50 179 GLY A CA 1
ATOM 1294 C C . GLY A 1 179 ? -38.651 -4.243 64.539 1.00 81.50 179 GLY A C 1
ATOM 1295 O O . GLY A 1 179 ? -37.810 -4.065 63.652 1.00 81.50 179 GLY A O 1
ATOM 1296 N N . ALA A 1 180 ? -39.014 -5.470 64.924 1.00 81.81 180 ALA A N 1
ATOM 1297 C CA . ALA A 1 180 ? -38.479 -6.694 64.330 1.00 81.81 180 ALA A CA 1
ATOM 1298 C C . ALA A 1 180 ? -38.912 -6.855 62.861 1.00 81.81 180 ALA A C 1
ATOM 1300 O O . ALA A 1 180 ? -38.061 -7.116 62.005 1.00 81.81 180 ALA A O 1
ATOM 1301 N N . TYR A 1 181 ? -40.192 -6.617 62.544 1.00 79.38 181 TYR A N 1
ATOM 1302 C CA . TYR A 1 181 ? -40.687 -6.629 61.161 1.00 79.38 181 TYR A CA 1
ATOM 1303 C C . TYR A 1 181 ? -40.008 -5.554 60.309 1.00 79.38 181 TYR A C 1
ATOM 1305 O O . TYR A 1 181 ? -39.496 -5.869 59.233 1.00 79.38 181 TYR A O 1
ATOM 1313 N N . GLN A 1 182 ? -39.896 -4.324 60.825 1.00 81.81 182 GLN A N 1
ATOM 1314 C CA . GLN A 1 182 ? -39.217 -3.229 60.132 1.00 81.81 182 GLN A CA 1
ATOM 1315 C C . GLN A 1 182 ? -37.741 -3.549 59.858 1.00 81.81 182 GLN A C 1
ATOM 1317 O O . GLN A 1 182 ? -37.236 -3.284 58.764 1.00 81.81 182 GLN A O 1
ATOM 1322 N N . THR A 1 183 ? -37.050 -4.157 60.824 1.00 85.69 183 THR A N 1
ATOM 1323 C CA . THR A 1 183 ? -35.646 -4.566 60.677 1.00 85.69 183 THR A CA 1
ATOM 1324 C C . THR A 1 183 ? -35.492 -5.647 59.611 1.00 85.69 183 THR A C 1
ATOM 1326 O O . THR A 1 183 ? -34.671 -5.498 58.705 1.00 85.69 183 THR A O 1
ATOM 1329 N N . ALA A 1 184 ? -36.305 -6.706 59.670 1.00 77.06 184 ALA A N 1
ATOM 1330 C CA . ALA A 1 184 ? -36.267 -7.797 58.699 1.00 77.06 184 ALA A CA 1
ATOM 1331 C C . ALA A 1 184 ? -36.576 -7.301 57.281 1.00 77.06 184 ALA A C 1
ATOM 1333 O O . ALA A 1 184 ? -35.883 -7.635 56.318 1.00 77.06 184 ALA A O 1
ATOM 1334 N N . ALA A 1 185 ? -37.586 -6.448 57.146 1.00 76.94 185 ALA A N 1
ATOM 1335 C CA . ALA A 1 185 ? -38.002 -5.946 55.854 1.00 76.94 185 ALA A CA 1
ATOM 1336 C C . ALA A 1 185 ? -36.984 -4.949 55.263 1.00 76.94 185 ALA A C 1
ATOM 1338 O O . ALA A 1 185 ? -36.762 -4.954 54.050 1.00 76.94 185 ALA A O 1
ATOM 1339 N N . ASN A 1 186 ? -36.309 -4.142 56.090 1.00 80.62 186 ASN A N 1
ATOM 1340 C CA . ASN A 1 186 ? -35.198 -3.292 55.646 1.00 80.62 186 ASN A CA 1
ATOM 1341 C C . ASN A 1 186 ? -33.964 -4.113 55.252 1.00 80.62 186 ASN A C 1
ATOM 1343 O O . ASN A 1 186 ? -33.331 -3.809 54.242 1.00 80.62 186 ASN A O 1
ATOM 1347 N N . ALA A 1 187 ? -33.640 -5.170 56.001 1.00 81.56 187 ALA A N 1
ATOM 1348 C CA . ALA A 1 187 ? -32.545 -6.076 55.661 1.00 81.56 187 ALA A CA 1
ATOM 1349 C C . ALA A 1 187 ? -32.782 -6.752 54.300 1.00 81.56 187 ALA A C 1
ATOM 1351 O O . ALA A 1 187 ? -31.900 -6.732 53.441 1.00 81.56 187 ALA A O 1
ATOM 1352 N N . ASN A 1 188 ? -33.997 -7.253 54.060 1.00 79.19 188 ASN A N 1
ATOM 1353 C CA . ASN A 1 188 ? -34.383 -7.845 52.778 1.00 79.19 188 ASN A CA 1
ATOM 1354 C C . ASN A 1 188 ? -34.329 -6.822 51.635 1.00 79.19 188 ASN A C 1
ATOM 1356 O O . ASN A 1 188 ? -33.791 -7.111 50.567 1.00 79.19 188 ASN A O 1
ATOM 1360 N N . GLN A 1 189 ? -34.837 -5.608 51.867 1.00 78.25 189 GLN A N 1
ATOM 1361 C CA . GLN A 1 189 ? -34.812 -4.534 50.875 1.00 78.25 189 GLN A CA 1
ATOM 1362 C C . GLN A 1 189 ? -33.381 -4.150 50.476 1.00 78.25 189 GLN A C 1
ATOM 1364 O O . GLN A 1 189 ? -33.080 -4.000 49.289 1.00 78.25 189 GLN A O 1
ATOM 1369 N N . ASN A 1 190 ? -32.497 -4.009 51.464 1.00 79.56 190 ASN A N 1
ATOM 1370 C CA . ASN A 1 190 ? -31.094 -3.683 51.244 1.00 79.56 190 ASN A CA 1
ATOM 1371 C C . ASN A 1 190 ? -30.365 -4.812 50.509 1.00 79.56 190 ASN A C 1
ATOM 1373 O O . ASN A 1 190 ? -29.621 -4.531 49.573 1.00 79.56 190 ASN A O 1
ATOM 1377 N N . ALA A 1 191 ? -30.622 -6.074 50.867 1.00 78.06 191 ALA A N 1
ATOM 1378 C CA . ALA A 1 191 ? -30.036 -7.230 50.193 1.00 78.06 191 ALA A CA 1
ATOM 1379 C C . ALA A 1 191 ? -30.444 -7.305 48.711 1.00 78.06 191 ALA A C 1
ATOM 1381 O O . ALA A 1 191 ? -29.594 -7.521 47.846 1.00 78.06 191 ALA A O 1
ATOM 1382 N N . LEU A 1 192 ? -31.721 -7.055 48.398 1.00 77.06 192 LEU A N 1
ATOM 1383 C CA . LEU A 1 192 ? -32.211 -7.012 47.016 1.00 77.06 192 LEU A CA 1
ATOM 1384 C C . LEU A 1 192 ? -31.569 -5.873 46.216 1.00 77.06 192 LEU A C 1
ATOM 1386 O O . LEU A 1 192 ? -31.117 -6.090 45.094 1.00 77.06 192 LEU A O 1
ATOM 1390 N N . ASN A 1 193 ? -31.465 -4.679 46.804 1.00 78.25 193 ASN A N 1
ATOM 1391 C CA . ASN A 1 193 ? -30.834 -3.533 46.147 1.00 78.25 193 ASN A CA 1
ATOM 1392 C C . ASN A 1 193 ? -29.329 -3.751 45.930 1.00 78.25 193 ASN A C 1
ATOM 1394 O O . ASN A 1 193 ? -28.803 -3.406 44.872 1.00 78.25 193 ASN A O 1
ATOM 1398 N N . GLN A 1 194 ? -28.640 -4.372 46.891 1.00 79.62 194 GLN A N 1
ATOM 1399 C CA . GLN A 1 194 ? -27.225 -4.721 46.771 1.00 79.62 194 GLN A CA 1
ATOM 1400 C C . GLN A 1 194 ? -26.991 -5.775 45.682 1.00 79.62 194 GLN A C 1
ATOM 1402 O O . GLN A 1 194 ? -26.058 -5.643 44.889 1.00 79.62 194 GLN A O 1
ATOM 1407 N N . PHE A 1 195 ? -27.859 -6.786 45.593 1.00 79.19 195 PHE A N 1
ATOM 1408 C CA . PHE A 1 195 ? -27.811 -7.780 44.524 1.00 79.19 195 PHE A CA 1
ATOM 1409 C C . PHE A 1 195 ? -28.077 -7.153 43.148 1.00 79.19 195 PHE A C 1
ATOM 1411 O O . PHE A 1 195 ? -27.340 -7.416 42.196 1.00 79.19 195 PHE A O 1
ATOM 1418 N N . GLY A 1 196 ? -29.078 -6.273 43.053 1.00 77.12 196 GLY A N 1
ATOM 1419 C CA . GLY A 1 196 ? -29.377 -5.524 41.834 1.00 77.12 196 GLY A CA 1
ATOM 1420 C C . GLY A 1 196 ? -28.195 -4.672 41.369 1.00 77.12 196 GLY A C 1
ATOM 1421 O O . GLY A 1 196 ? -27.828 -4.713 40.195 1.00 77.12 196 GLY A O 1
ATOM 1422 N N . LEU A 1 197 ? -27.526 -3.977 42.295 1.00 79.31 197 LEU A N 1
ATOM 1423 C CA . LEU A 1 197 ? -26.321 -3.200 41.998 1.00 79.31 197 LEU A CA 1
ATOM 1424 C C . LEU A 1 197 ? -25.172 -4.086 41.495 1.00 79.31 197 LEU A C 1
ATOM 1426 O O . LEU A 1 197 ? -24.559 -3.767 40.477 1.00 79.31 197 LEU A O 1
ATOM 1430 N N . ALA A 1 198 ? -24.905 -5.212 42.164 1.00 77.38 198 ALA A N 1
ATOM 1431 C CA . ALA A 1 198 ? -23.852 -6.147 41.764 1.00 77.38 198 ALA A CA 1
ATOM 1432 C C . ALA A 1 198 ? -24.108 -6.737 40.368 1.00 77.38 198 ALA A C 1
ATOM 1434 O O . ALA A 1 198 ? -23.196 -6.814 39.542 1.00 77.38 198 ALA A O 1
ATOM 1435 N N . LYS A 1 199 ? -25.364 -7.088 40.068 1.00 76.56 199 LYS A N 1
ATOM 1436 C CA . LYS A 1 199 ? -25.780 -7.545 38.738 1.00 76.56 199 LYS A CA 1
ATOM 1437 C C . LYS A 1 199 ? -25.544 -6.466 37.679 1.00 76.56 199 LYS A C 1
ATOM 1439 O O . LYS A 1 199 ? -24.964 -6.758 36.634 1.00 76.56 199 LYS A O 1
ATOM 1444 N N . ASN A 1 200 ? -25.949 -5.226 37.956 1.00 75.00 200 ASN A N 1
ATOM 1445 C CA . ASN A 1 200 ? -25.753 -4.097 37.046 1.00 75.00 200 ASN A CA 1
ATOM 1446 C C . ASN A 1 200 ? -24.260 -3.857 36.779 1.00 75.00 200 ASN A C 1
ATOM 1448 O O . ASN A 1 200 ? -23.861 -3.660 35.635 1.00 75.00 200 ASN A O 1
ATOM 1452 N N . GLN A 1 201 ? -23.421 -3.940 37.813 1.00 75.69 201 GLN A N 1
ATOM 1453 C CA . GLN A 1 201 ? -21.976 -3.782 37.670 1.00 75.69 201 GLN A CA 1
ATOM 1454 C C . GLN A 1 201 ? -21.342 -4.917 36.854 1.00 75.69 201 GLN A C 1
ATOM 1456 O O . GLN A 1 201 ? -20.479 -4.659 36.017 1.00 75.69 201 GLN A O 1
ATOM 1461 N N . GLY A 1 202 ? -21.806 -6.159 37.028 1.00 76.06 202 GLY A N 1
ATOM 1462 C CA . GLY A 1 202 ? -21.392 -7.292 36.198 1.00 76.06 202 GLY A CA 1
ATOM 1463 C C . GLY A 1 202 ? -21.743 -7.109 34.717 1.00 76.06 202 GLY A C 1
ATOM 1464 O O . GLY A 1 202 ? -20.900 -7.360 33.856 1.00 76.06 202 GLY A O 1
ATOM 1465 N N . LEU A 1 203 ? -22.949 -6.613 34.419 1.00 72.38 203 LEU A N 1
ATOM 1466 C CA . LEU A 1 203 ? -23.387 -6.308 33.051 1.00 72.38 203 LEU A CA 1
ATOM 1467 C C . LEU A 1 203 ? -22.539 -5.200 32.412 1.00 72.38 203 LEU A C 1
ATOM 1469 O O . LEU A 1 203 ? -22.056 -5.372 31.294 1.00 72.38 203 LEU A O 1
ATOM 1473 N N . ILE A 1 204 ? -22.299 -4.105 33.139 1.00 76.56 204 ILE A N 1
ATOM 1474 C CA . ILE A 1 204 ? -21.455 -2.993 32.677 1.00 76.56 204 ILE A CA 1
ATOM 1475 C C . ILE A 1 204 ? -20.033 -3.481 32.383 1.00 76.56 204 ILE A C 1
ATOM 1477 O O . ILE A 1 204 ? -19.475 -3.159 31.336 1.00 76.56 204 ILE A O 1
ATOM 1481 N N . ASN A 1 205 ? -19.457 -4.294 33.272 1.00 75.19 205 ASN A N 1
ATOM 1482 C CA . ASN A 1 205 ? -18.113 -4.836 33.086 1.00 75.19 205 ASN A CA 1
ATOM 1483 C C . ASN A 1 205 ? -18.032 -5.755 31.861 1.00 75.19 205 ASN A C 1
ATOM 1485 O O . ASN A 1 205 ? -17.129 -5.591 31.045 1.00 75.19 205 ASN A O 1
ATOM 1489 N N . ALA A 1 206 ? -18.989 -6.671 31.686 1.00 69.94 206 ALA A N 1
ATOM 1490 C CA . ALA A 1 206 ? -19.039 -7.543 30.512 1.00 69.94 206 ALA A CA 1
ATOM 1491 C C . ALA A 1 206 ? -19.161 -6.737 29.206 1.00 69.94 206 ALA A C 1
ATOM 1493 O O . ALA A 1 206 ? -18.498 -7.042 28.213 1.00 69.94 206 ALA A O 1
ATOM 1494 N N . GLN A 1 207 ? -19.958 -5.667 29.223 1.00 69.50 207 GLN A N 1
ATOM 1495 C CA . GLN A 1 207 ? -20.126 -4.775 28.081 1.00 69.50 207 GLN A CA 1
ATOM 1496 C C . GLN A 1 207 ? -18.848 -3.977 27.774 1.00 69.50 207 GLN A C 1
ATOM 1498 O O . GLN A 1 207 ? -18.449 -3.887 26.614 1.00 69.50 207 GLN A O 1
ATOM 1503 N N . LEU A 1 208 ? -18.163 -3.455 28.796 1.00 70.25 208 LEU A N 1
ATOM 1504 C CA . LEU A 1 208 ? -16.868 -2.778 28.652 1.00 70.25 208 LEU A CA 1
ATOM 1505 C C . LEU A 1 208 ? -15.799 -3.710 28.076 1.00 70.25 208 LEU A C 1
ATOM 1507 O O . LEU A 1 208 ? -15.064 -3.307 27.175 1.00 70.25 208 LEU A O 1
ATOM 1511 N N . THR A 1 209 ? -15.735 -4.960 28.542 1.00 74.50 209 THR A N 1
ATOM 1512 C CA . THR A 1 209 ? -14.822 -5.970 27.988 1.00 74.50 209 THR A CA 1
ATOM 1513 C C . THR A 1 209 ? -15.121 -6.243 26.513 1.00 74.50 209 THR A C 1
ATOM 1515 O O . THR A 1 209 ? -14.190 -6.305 25.710 1.00 74.50 209 THR A O 1
ATOM 1518 N N . GLY A 1 210 ? -16.400 -6.336 26.134 1.00 70.38 210 GLY A N 1
ATOM 1519 C CA . GLY A 1 210 ? -16.810 -6.469 24.734 1.00 70.38 210 GLY A CA 1
ATOM 1520 C C . GLY A 1 210 ? -16.341 -5.293 23.872 1.00 70.38 210 GLY A C 1
ATOM 1521 O O . GLY A 1 210 ? -15.705 -5.504 22.843 1.00 70.38 210 GLY A O 1
ATOM 1522 N N . ILE A 1 211 ? -16.562 -4.057 24.333 1.00 69.81 211 ILE A N 1
ATOM 1523 C CA . ILE A 1 211 ? -16.131 -2.832 23.635 1.00 69.81 211 ILE A CA 1
ATOM 1524 C C . ILE A 1 211 ? -14.607 -2.794 23.456 1.00 69.81 211 ILE A C 1
ATOM 1526 O O . ILE A 1 211 ? -14.115 -2.455 22.379 1.00 69.81 211 ILE A O 1
ATOM 1530 N N . GLN A 1 212 ? -13.846 -3.151 24.494 1.00 65.50 212 GLN A N 1
ATOM 1531 C CA . GLN A 1 212 ? -12.384 -3.201 24.423 1.00 65.50 212 GLN A CA 1
ATOM 1532 C C . GLN A 1 212 ? -11.897 -4.264 23.431 1.00 65.50 212 GLN A C 1
ATOM 1534 O O . GLN A 1 212 ? -10.974 -4.003 22.658 1.00 65.50 212 GLN A O 1
ATOM 1539 N N . GLY A 1 213 ? -12.531 -5.441 23.416 1.00 68.69 213 GLY A N 1
ATOM 1540 C CA . GLY A 1 213 ? -12.249 -6.495 22.440 1.00 68.69 213 GLY A CA 1
ATOM 1541 C C . GLY A 1 213 ? -12.487 -6.029 21.003 1.00 68.69 213 GLY A C 1
ATOM 1542 O O . GLY A 1 213 ? -11.615 -6.187 20.148 1.00 68.69 213 GLY A O 1
ATOM 1543 N N . ASP A 1 214 ? -13.619 -5.370 20.767 1.00 64.25 214 ASP A N 1
ATOM 1544 C CA . ASP A 1 214 ? -13.986 -4.792 19.475 1.00 64.25 214 ASP A CA 1
ATOM 1545 C C . ASP A 1 214 ? -12.981 -3.734 19.004 1.00 64.25 214 ASP A C 1
ATOM 1547 O O . ASP A 1 214 ? -12.544 -3.745 17.852 1.00 64.25 214 ASP A O 1
ATOM 1551 N N . TYR A 1 215 ? -12.575 -2.832 19.901 1.00 65.81 215 TYR A N 1
ATOM 1552 C CA . TYR A 1 215 ? -11.590 -1.794 19.600 1.00 65.81 215 TYR A CA 1
ATOM 1553 C C . TYR A 1 215 ? -10.224 -2.392 19.233 1.00 65.81 215 TYR A C 1
ATOM 1555 O O . TYR A 1 215 ? -9.602 -1.984 18.250 1.00 65.81 215 TYR A O 1
ATOM 1563 N N . ASN A 1 216 ? -9.779 -3.408 19.976 1.00 69.50 216 ASN A N 1
ATOM 1564 C CA . ASN A 1 216 ? -8.530 -4.113 19.693 1.00 69.50 216 ASN A CA 1
ATOM 1565 C C . ASN A 1 216 ? -8.576 -4.841 18.344 1.00 69.50 216 ASN A C 1
ATOM 1567 O O . ASN A 1 216 ? -7.626 -4.748 17.565 1.00 69.50 216 ASN A O 1
ATOM 1571 N N . LEU A 1 217 ? -9.690 -5.510 18.033 1.00 67.56 217 LEU A N 1
ATOM 1572 C CA . LEU A 1 217 ? -9.877 -6.190 16.752 1.00 67.56 217 LEU A CA 1
ATOM 1573 C C . LEU A 1 217 ? -9.874 -5.200 15.577 1.00 67.56 217 LEU A C 1
ATOM 1575 O O . LEU A 1 217 ? -9.258 -5.472 14.546 1.00 67.56 217 LEU A O 1
ATOM 1579 N N . ARG A 1 218 ? -10.505 -4.029 15.737 1.00 69.62 218 ARG A N 1
ATOM 1580 C CA . ARG A 1 218 ? -10.491 -2.958 14.725 1.00 69.62 218 ARG A CA 1
ATOM 1581 C C . ARG A 1 218 ? -9.082 -2.432 14.472 1.00 69.62 218 ARG A C 1
ATOM 1583 O O . ARG A 1 218 ? -8.673 -2.348 13.317 1.00 69.62 218 ARG A O 1
ATOM 1590 N N . ASN A 1 219 ? -8.319 -2.149 15.528 1.00 70.38 219 ASN A N 1
ATOM 1591 C CA . ASN A 1 219 ? -6.937 -1.685 15.386 1.00 70.38 219 ASN A CA 1
ATOM 1592 C C . ASN A 1 219 ? -6.038 -2.734 14.722 1.00 70.38 219 ASN A C 1
ATOM 1594 O O . ASN A 1 219 ? -5.197 -2.388 13.894 1.00 70.38 219 ASN A O 1
ATOM 1598 N N . GLN A 1 220 ? -6.226 -4.016 15.047 1.00 72.06 220 GLN A N 1
ATOM 1599 C CA . GLN A 1 220 ? -5.471 -5.097 14.417 1.00 72.06 220 GLN A CA 1
ATOM 1600 C C . GLN A 1 220 ? -5.777 -5.200 12.917 1.00 72.06 220 GLN A C 1
ATOM 1602 O O . GLN A 1 220 ? -4.848 -5.292 12.114 1.00 72.06 220 GLN A O 1
ATOM 1607 N N . LYS A 1 221 ? -7.057 -5.142 12.527 1.00 67.31 221 LYS A N 1
ATOM 1608 C CA . LYS A 1 221 ? -7.452 -5.166 11.111 1.00 67.31 221 LYS A CA 1
ATOM 1609 C C . LYS A 1 221 ? -6.917 -3.961 10.345 1.00 67.31 221 LYS A C 1
ATOM 1611 O O . LYS A 1 221 ? -6.339 -4.140 9.280 1.00 67.31 221 LYS A O 1
ATOM 1616 N N . GLN A 1 222 ? -7.007 -2.764 10.923 1.00 67.50 222 GLN A N 1
ATOM 1617 C CA . GLN A 1 222 ? -6.481 -1.548 10.302 1.00 67.50 222 GLN A CA 1
ATOM 1618 C C . GLN A 1 222 ? -4.962 -1.630 10.066 1.00 67.50 222 GLN A C 1
ATOM 1620 O O . GLN A 1 222 ? -4.478 -1.225 9.010 1.00 67.50 222 GLN A O 1
ATOM 1625 N N . GLN A 1 223 ? -4.201 -2.199 11.010 1.00 66.00 223 GLN A N 1
ATOM 1626 C CA . GLN A 1 223 ? -2.764 -2.427 10.816 1.00 66.00 223 GLN A CA 1
ATOM 1627 C C . GLN A 1 223 ? -2.483 -3.447 9.706 1.00 66.00 223 GLN A C 1
ATOM 1629 O O . GLN A 1 223 ? -1.613 -3.212 8.868 1.00 66.00 223 GLN A O 1
ATOM 1634 N N . GLN A 1 224 ? -3.226 -4.556 9.660 1.00 67.94 224 GLN A N 1
ATOM 1635 C CA . GLN A 1 224 ? -3.061 -5.577 8.620 1.00 67.94 224 GLN A CA 1
ATOM 1636 C C . GLN A 1 224 ? -3.377 -5.031 7.223 1.00 67.94 224 GLN A C 1
ATOM 1638 O O . GLN A 1 224 ? -2.614 -5.268 6.286 1.00 67.94 224 GLN A O 1
ATOM 1643 N N . GLU A 1 225 ? -4.459 -4.266 7.086 1.00 63.53 225 GLU A N 1
ATOM 1644 C CA . GLU A 1 225 ? -4.850 -3.614 5.832 1.00 63.53 225 GLU A CA 1
ATOM 1645 C C . GLU A 1 225 ? -3.797 -2.599 5.376 1.00 63.53 225 GLU A C 1
ATOM 1647 O O . GLU A 1 225 ? -3.439 -2.560 4.198 1.00 63.53 225 GLU A O 1
ATOM 1652 N N . PHE A 1 226 ? -3.221 -1.836 6.309 1.00 64.62 226 PHE A N 1
ATOM 1653 C CA . PHE A 1 226 ? -2.135 -0.908 6.009 1.00 64.62 226 PHE A CA 1
ATOM 1654 C C . PHE A 1 226 ? -0.879 -1.627 5.496 1.00 64.62 226 PHE A C 1
ATOM 1656 O O . PHE A 1 226 ? -0.323 -1.240 4.465 1.00 64.62 226 PHE A O 1
ATOM 1663 N N . THR A 1 227 ? -0.445 -2.699 6.167 1.00 67.25 227 THR A N 1
ATOM 1664 C CA . THR A 1 227 ? 0.706 -3.500 5.723 1.00 67.25 227 THR A CA 1
ATOM 1665 C C . THR A 1 227 ? 0.442 -4.167 4.370 1.00 67.25 227 THR A C 1
ATOM 1667 O O . THR A 1 227 ? 1.312 -4.168 3.499 1.00 67.25 227 THR A O 1
ATOM 1670 N N . ALA A 1 228 ? -0.766 -4.691 4.145 1.00 65.25 228 ALA A N 1
ATOM 1671 C CA . ALA A 1 228 ? -1.158 -5.273 2.862 1.00 65.25 228 ALA A CA 1
ATOM 1672 C C . ALA A 1 228 ? -1.168 -4.232 1.726 1.00 65.25 228 ALA A C 1
ATOM 1674 O O . ALA A 1 228 ? -0.703 -4.522 0.617 1.00 65.25 228 ALA A O 1
ATOM 1675 N N . GLY A 1 229 ? -1.632 -3.011 2.010 1.00 72.75 229 GLY A N 1
ATOM 1676 C CA . GLY A 1 229 ? -1.589 -1.880 1.086 1.00 72.75 229 GLY A CA 1
ATOM 1677 C C . GLY A 1 229 ? -0.159 -1.480 0.716 1.00 72.75 229 GLY A C 1
ATOM 1678 O O . GLY A 1 229 ? 0.151 -1.363 -0.469 1.00 72.75 229 GLY A O 1
ATOM 1679 N N . GLN A 1 230 ? 0.743 -1.358 1.700 1.00 63.62 230 GLN A N 1
ATOM 1680 C CA . GLN A 1 230 ? 2.161 -1.064 1.441 1.00 63.62 230 GLN A CA 1
ATOM 1681 C C . GLN A 1 230 ? 2.830 -2.133 0.573 1.00 63.62 230 GLN A C 1
ATOM 1683 O O . GLN A 1 230 ? 3.511 -1.805 -0.395 1.00 63.62 230 GLN A O 1
ATOM 1688 N N . ASN A 1 231 ? 2.592 -3.410 0.876 1.00 68.31 231 ASN A N 1
ATOM 1689 C CA . ASN A 1 231 ? 3.156 -4.514 0.102 1.00 68.31 231 ASN A CA 1
ATOM 1690 C C . ASN A 1 231 ? 2.639 -4.535 -1.341 1.00 68.31 231 ASN A C 1
ATOM 1692 O O . ASN A 1 231 ? 3.350 -4.965 -2.245 1.00 68.31 231 ASN A O 1
ATOM 1696 N N . THR A 1 232 ? 1.398 -4.109 -1.571 1.00 73.94 232 THR A N 1
ATOM 1697 C CA . THR A 1 232 ? 0.829 -4.025 -2.923 1.00 73.94 232 THR A CA 1
ATOM 1698 C C . THR A 1 232 ? 1.452 -2.878 -3.708 1.00 73.94 232 THR A C 1
ATOM 1700 O O . THR A 1 232 ? 1.888 -3.097 -4.836 1.00 73.94 232 THR A O 1
ATOM 1703 N N . LEU A 1 233 ? 1.617 -1.713 -3.079 1.00 67.44 233 LEU A N 1
ATOM 1704 C CA . LEU A 1 233 ? 2.294 -0.568 -3.685 1.00 67.44 233 LEU A CA 1
ATOM 1705 C C . LEU A 1 233 ? 3.752 -0.883 -4.052 1.00 67.44 233 LEU A C 1
ATOM 1707 O O . LEU A 1 233 ? 4.202 -0.535 -5.140 1.00 67.44 233 LEU A O 1
ATOM 1711 N N . ASP A 1 234 ? 4.487 -1.564 -3.170 1.00 74.50 234 ASP A N 1
ATOM 1712 C CA . ASP A 1 234 ? 5.869 -1.977 -3.442 1.00 74.50 234 ASP A CA 1
ATOM 1713 C C . ASP A 1 234 ? 5.949 -2.916 -4.660 1.00 74.50 234 ASP A C 1
ATOM 1715 O O . ASP A 1 234 ? 6.821 -2.760 -5.519 1.00 74.50 234 ASP A O 1
ATOM 1719 N N . ARG A 1 235 ? 4.992 -3.847 -4.801 1.00 77.75 235 ARG A N 1
ATOM 1720 C CA . ARG A 1 235 ? 4.903 -4.718 -5.985 1.00 77.75 235 ARG A CA 1
ATOM 1721 C C . ARG A 1 235 ? 4.585 -3.936 -7.259 1.00 77.75 235 ARG A C 1
ATOM 1723 O O . ARG A 1 235 ? 5.232 -4.178 -8.275 1.00 77.75 235 ARG A O 1
ATOM 1730 N N . GLU A 1 236 ? 3.641 -2.999 -7.215 1.00 76.00 236 GLU A N 1
ATOM 1731 C CA . GLU A 1 236 ? 3.279 -2.168 -8.373 1.00 76.00 236 GLU A CA 1
ATOM 1732 C C . GLU A 1 236 ? 4.443 -1.282 -8.831 1.00 76.00 236 GLU A C 1
ATOM 1734 O O . GLU A 1 236 ? 4.740 -1.209 -10.026 1.00 76.00 236 GLU A O 1
ATOM 1739 N N . GLN A 1 237 ? 5.164 -0.658 -7.894 1.00 79.38 237 GLN A N 1
ATOM 1740 C CA . GLN A 1 237 ? 6.342 0.150 -8.219 1.00 79.38 237 GLN A CA 1
ATOM 1741 C C . GLN A 1 237 ? 7.448 -0.695 -8.851 1.00 79.38 237 GLN A C 1
ATOM 1743 O O . GLN A 1 237 ? 8.009 -0.297 -9.874 1.00 79.38 237 GLN A O 1
ATOM 1748 N N . LYS A 1 238 ? 7.727 -1.883 -8.299 1.00 82.88 238 LYS A N 1
ATOM 1749 C CA . LYS A 1 238 ? 8.705 -2.818 -8.876 1.00 82.88 238 LYS A CA 1
ATOM 1750 C C . LYS A 1 238 ? 8.300 -3.285 -10.272 1.00 82.88 238 LYS A C 1
ATOM 1752 O O . LYS A 1 238 ? 9.153 -3.360 -11.153 1.00 82.88 238 LYS A O 1
ATOM 1757 N N . GLN A 1 239 ? 7.015 -3.549 -10.501 1.00 81.62 239 GLN A N 1
ATOM 1758 C CA . GLN A 1 239 ? 6.512 -3.942 -11.818 1.00 81.62 239 GLN A CA 1
ATOM 1759 C C . GLN A 1 239 ? 6.641 -2.806 -12.844 1.00 81.62 239 GLN A C 1
ATOM 1761 O O . GLN A 1 239 ? 7.093 -3.040 -13.964 1.00 81.62 239 GLN A O 1
ATOM 1766 N N . SER A 1 240 ? 6.322 -1.569 -12.454 1.00 84.50 240 SER A N 1
ATOM 1767 C CA . SER A 1 240 ? 6.489 -0.389 -13.312 1.00 84.50 240 SER A CA 1
ATOM 1768 C C . SER A 1 240 ? 7.959 -0.133 -13.662 1.00 84.50 240 SER A C 1
ATOM 1770 O O . SER A 1 240 ? 8.293 0.066 -14.829 1.00 84.50 240 SER A O 1
ATOM 1772 N N . GLN A 1 241 ? 8.865 -0.216 -12.681 1.00 81.25 241 GLN A N 1
ATOM 1773 C CA . GLN A 1 241 ? 10.308 -0.081 -12.915 1.00 81.25 241 GLN A CA 1
ATOM 1774 C C . GLN A 1 241 ? 10.842 -1.168 -13.854 1.00 81.25 241 GLN A C 1
ATOM 1776 O O . GLN A 1 241 ? 11.651 -0.878 -14.741 1.00 81.25 241 GLN A O 1
ATOM 1781 N N . PHE A 1 242 ? 10.368 -2.407 -13.697 1.00 89.44 242 PHE A N 1
ATOM 1782 C CA . PHE A 1 242 ? 10.728 -3.505 -14.588 1.00 89.44 242 PHE A CA 1
ATOM 1783 C C . PHE A 1 242 ? 10.284 -3.228 -16.028 1.00 89.44 242 PHE A C 1
ATOM 1785 O O . PHE A 1 242 ? 11.100 -3.338 -16.942 1.00 89.44 242 PHE A O 1
ATOM 1792 N N . GLN A 1 243 ? 9.035 -2.793 -16.231 1.00 85.31 243 GLN A N 1
ATOM 1793 C CA . GLN A 1 243 ? 8.522 -2.465 -17.563 1.00 85.31 243 GLN A CA 1
ATOM 1794 C C . GLN A 1 243 ? 9.308 -1.317 -18.211 1.00 85.31 243 GLN A C 1
ATOM 1796 O O . GLN A 1 243 ? 9.728 -1.427 -19.359 1.00 85.31 243 GLN A O 1
ATOM 1801 N N . GLN A 1 244 ? 9.578 -0.242 -17.464 1.00 87.25 244 GLN A N 1
ATOM 1802 C CA . GLN A 1 244 ? 10.359 0.890 -17.972 1.00 87.25 244 GLN A CA 1
ATOM 1803 C C . GLN A 1 244 ? 11.772 0.475 -18.387 1.00 87.25 244 GLN A C 1
ATOM 1805 O O . GLN A 1 244 ? 12.265 0.914 -19.429 1.00 87.25 244 GLN A O 1
ATOM 1810 N N . THR A 1 245 ? 12.415 -0.371 -17.581 1.00 90.94 245 THR A N 1
ATOM 1811 C CA . THR A 1 245 ? 13.757 -0.884 -17.871 1.00 90.94 245 THR A CA 1
ATOM 1812 C C . THR A 1 245 ? 13.732 -1.768 -19.113 1.00 90.94 245 THR A C 1
ATOM 1814 O O . THR A 1 245 ? 14.553 -1.582 -20.008 1.00 90.94 245 THR A O 1
ATOM 1817 N N . TYR A 1 246 ? 12.752 -2.668 -19.219 1.00 89.19 246 TYR A N 1
ATOM 1818 C CA . TYR A 1 246 ? 12.569 -3.526 -20.388 1.00 89.19 246 TYR A CA 1
ATOM 1819 C C . TYR A 1 246 ? 12.390 -2.706 -21.674 1.00 89.19 246 TYR A C 1
ATOM 1821 O O . TYR A 1 246 ? 13.102 -2.926 -22.656 1.00 89.19 246 TYR A O 1
ATOM 1829 N N . ASP A 1 247 ? 11.517 -1.699 -21.648 1.00 91.44 247 ASP A N 1
ATOM 1830 C CA . ASP A 1 247 ? 11.262 -0.835 -22.802 1.00 91.44 247 ASP A CA 1
ATOM 1831 C C . ASP A 1 247 ? 12.496 -0.003 -23.189 1.00 91.44 247 ASP A C 1
ATOM 1833 O O . ASP A 1 247 ? 12.752 0.231 -24.372 1.00 91.44 247 ASP A O 1
ATOM 1837 N N . GLN A 1 248 ? 13.280 0.464 -22.210 1.00 89.38 248 GLN A N 1
ATOM 1838 C CA . GLN A 1 248 ? 14.546 1.155 -22.478 1.00 89.38 248 GLN A CA 1
ATOM 1839 C C . GLN A 1 248 ? 15.564 0.227 -23.137 1.00 89.38 248 GLN A C 1
ATOM 1841 O O . GLN A 1 248 ? 16.205 0.627 -24.109 1.00 89.38 248 GLN A O 1
ATOM 1846 N N . THR A 1 249 ? 15.692 -1.004 -22.646 1.00 93.00 249 THR A N 1
ATOM 1847 C CA . THR A 1 249 ? 16.590 -2.002 -23.223 1.00 93.00 249 THR A CA 1
ATOM 1848 C C . THR A 1 249 ? 16.218 -2.310 -24.672 1.00 93.00 249 THR A C 1
ATOM 1850 O O . THR A 1 249 ? 17.100 -2.278 -25.526 1.00 93.00 249 THR A O 1
ATOM 1853 N N . GLN A 1 250 ? 14.932 -2.512 -24.978 1.00 90.94 250 GLN A N 1
ATOM 1854 C CA . GLN A 1 250 ? 14.465 -2.736 -26.354 1.00 90.94 250 GLN A CA 1
ATOM 1855 C C . GLN A 1 250 ? 14.800 -1.552 -27.271 1.00 90.94 250 GLN A C 1
ATOM 1857 O O . GLN A 1 250 ? 15.453 -1.731 -28.296 1.00 90.94 250 GLN A O 1
ATOM 1862 N N . ARG A 1 251 ? 14.488 -0.317 -26.850 1.00 92.00 251 ARG A N 1
ATOM 1863 C CA . ARG A 1 251 ? 14.838 0.887 -27.626 1.00 92.00 251 ARG A CA 1
ATOM 1864 C C . ARG A 1 251 ? 16.341 1.035 -27.858 1.00 92.00 251 ARG A C 1
ATOM 1866 O O . ARG A 1 251 ? 16.748 1.554 -28.894 1.00 92.00 251 ARG A O 1
ATOM 1873 N N . ASN A 1 252 ? 17.167 0.645 -26.890 1.00 92.19 252 ASN A N 1
ATOM 1874 C CA . ASN A 1 252 ? 18.618 0.708 -27.033 1.00 92.19 252 ASN A CA 1
ATOM 1875 C C . ASN A 1 252 ? 19.128 -0.331 -28.036 1.00 92.19 252 ASN A C 1
ATOM 1877 O O . ASN A 1 252 ? 20.004 0.001 -28.831 1.00 92.19 252 ASN A O 1
ATOM 1881 N N . TYR A 1 253 ? 18.558 -1.541 -28.042 1.00 91.81 253 TYR A N 1
ATOM 1882 C CA . TYR A 1 253 ? 18.858 -2.536 -29.070 1.00 91.81 253 TYR A CA 1
ATOM 1883 C C . TYR A 1 253 ? 18.486 -2.026 -30.464 1.00 91.81 253 TYR A C 1
ATOM 1885 O O . TYR A 1 253 ? 19.336 -2.045 -31.351 1.00 91.81 253 TYR A O 1
ATOM 1893 N N . ASP A 1 254 ? 17.276 -1.494 -30.644 1.00 92.19 254 ASP A N 1
ATOM 1894 C CA . ASP A 1 254 ? 16.826 -0.969 -31.940 1.00 92.19 254 ASP A CA 1
ATOM 1895 C C . ASP A 1 254 ? 17.738 0.156 -32.453 1.00 92.19 254 ASP A C 1
ATOM 1897 O O . ASP A 1 254 ? 18.159 0.150 -33.612 1.00 92.19 254 ASP A O 1
ATOM 1901 N N . LYS A 1 255 ? 18.122 1.088 -31.569 1.00 94.12 255 LYS A N 1
ATOM 1902 C CA . LYS A 1 255 ? 19.064 2.168 -31.897 1.00 94.12 255 LYS A CA 1
ATOM 1903 C C . LYS A 1 255 ? 20.449 1.652 -32.280 1.00 94.12 255 LYS A C 1
ATOM 1905 O O . LYS A 1 255 ? 21.058 2.210 -33.191 1.00 94.12 255 LYS A O 1
ATOM 1910 N N . ASP A 1 256 ? 20.961 0.627 -31.599 1.00 93.62 256 ASP A N 1
ATOM 1911 C CA . ASP A 1 256 ? 22.267 0.034 -31.921 1.00 93.62 256 ASP A CA 1
ATOM 1912 C C . ASP A 1 256 ? 22.247 -0.636 -33.301 1.00 93.62 256 ASP A C 1
ATOM 1914 O O . ASP A 1 256 ? 23.167 -0.451 -34.103 1.00 93.62 256 ASP A O 1
ATOM 1918 N N . TYR A 1 257 ? 21.164 -1.350 -33.622 1.00 93.19 257 TYR A N 1
ATOM 1919 C CA . TYR A 1 257 ? 20.972 -1.937 -34.947 1.00 93.19 257 TYR A CA 1
ATOM 1920 C C . TYR A 1 257 ? 20.882 -0.874 -36.045 1.00 93.19 257 TYR A C 1
ATOM 1922 O O . TYR A 1 257 ? 21.553 -1.001 -37.072 1.00 93.19 257 TYR A O 1
ATOM 1930 N N . GLU A 1 258 ? 20.105 0.190 -35.833 1.00 94.81 258 GLU A N 1
ATOM 1931 C CA . GLU A 1 258 ? 19.984 1.289 -36.796 1.00 94.81 258 GLU A CA 1
ATOM 1932 C C . GLU A 1 258 ? 21.329 2.005 -37.006 1.00 94.81 258 GLU A C 1
ATOM 1934 O O . GLU A 1 258 ? 21.720 2.298 -38.140 1.00 94.81 258 GLU A O 1
ATOM 1939 N N . LEU A 1 259 ? 22.079 2.247 -35.926 1.00 95.31 259 LEU A N 1
ATOM 1940 C CA . LEU A 1 259 ? 23.394 2.879 -35.996 1.00 95.31 259 LEU A CA 1
ATOM 1941 C C . LEU A 1 259 ? 24.389 2.025 -36.788 1.00 95.31 259 LEU A C 1
ATOM 1943 O O . LEU A 1 259 ? 25.091 2.558 -37.648 1.00 95.31 259 LEU A O 1
ATOM 1947 N N . LYS A 1 260 ? 24.427 0.709 -36.548 1.00 94.12 260 LYS A N 1
ATOM 1948 C CA . LYS A 1 260 ? 25.284 -0.219 -37.303 1.00 94.12 260 LYS A CA 1
ATOM 1949 C C . LYS A 1 260 ? 24.947 -0.234 -38.791 1.00 94.12 260 LYS A C 1
ATOM 1951 O O . LYS A 1 260 ? 25.864 -0.230 -39.611 1.00 94.12 260 LYS A O 1
ATOM 1956 N N . GLN A 1 261 ? 23.663 -0.198 -39.153 1.00 94.44 261 GLN A N 1
ATOM 1957 C CA . GLN A 1 261 ? 23.257 -0.107 -40.559 1.00 94.44 261 GLN A CA 1
ATOM 1958 C C . GLN A 1 261 ? 23.733 1.199 -41.203 1.00 94.44 261 GLN A C 1
ATOM 1960 O O . GLN A 1 261 ? 24.359 1.160 -42.262 1.00 94.44 261 GLN A O 1
ATOM 1965 N N . LYS A 1 262 ? 23.531 2.344 -40.538 1.00 95.38 262 LYS A N 1
ATOM 1966 C CA . LYS A 1 262 ? 24.003 3.646 -41.040 1.00 95.38 262 LYS A CA 1
ATOM 1967 C C . LYS A 1 262 ? 25.523 3.701 -41.180 1.00 95.38 262 LYS A C 1
ATOM 1969 O O . LYS A 1 262 ? 26.030 4.255 -42.150 1.00 95.38 262 LYS A O 1
ATOM 1974 N N . GLN A 1 263 ? 26.263 3.122 -40.235 1.00 94.25 263 GLN A N 1
ATOM 1975 C CA . GLN A 1 263 ? 27.724 3.039 -40.316 1.00 94.25 263 GLN A CA 1
ATOM 1976 C C . GLN A 1 263 ? 28.181 2.191 -41.506 1.00 94.25 263 GLN A C 1
ATOM 1978 O O . GLN A 1 263 ? 29.107 2.583 -42.214 1.00 94.25 263 GLN A O 1
ATOM 1983 N N . PHE A 1 264 ? 27.523 1.057 -41.753 1.00 96.00 264 PHE A N 1
ATOM 1984 C CA . PHE A 1 264 ? 27.818 0.221 -42.913 1.00 96.00 264 PHE A CA 1
ATOM 1985 C C . PHE A 1 264 ? 27.535 0.959 -44.229 1.00 96.00 264 PHE A C 1
ATOM 1987 O O . PHE A 1 264 ? 28.381 0.981 -45.122 1.00 96.00 264 PHE A O 1
ATOM 1994 N N . GLU A 1 265 ? 26.389 1.632 -44.327 1.00 95.06 265 GLU A N 1
ATOM 1995 C CA . GLU A 1 265 ? 26.029 2.436 -45.497 1.00 95.06 265 GLU A CA 1
ATOM 1996 C C . GLU A 1 265 ? 27.048 3.559 -45.759 1.00 95.06 265 GLU A C 1
ATOM 1998 O O . GLU A 1 265 ? 27.488 3.759 -46.893 1.00 95.06 265 GLU A O 1
ATOM 2003 N N . GLN A 1 266 ? 27.506 4.247 -44.708 1.00 94.88 266 GLN A N 1
ATOM 2004 C CA . GLN A 1 266 ? 28.562 5.258 -44.814 1.00 94.88 266 GLN A CA 1
ATOM 2005 C C . GLN A 1 266 ? 29.887 4.673 -45.314 1.00 94.88 266 GLN A C 1
ATOM 2007 O O . GLN A 1 266 ? 30.534 5.287 -46.161 1.00 94.88 266 GLN A O 1
ATOM 2012 N N . GLN A 1 267 ? 30.288 3.490 -44.836 1.00 93.56 267 GLN A N 1
ATOM 2013 C CA . GLN A 1 267 ? 31.510 2.826 -45.301 1.00 93.56 267 GLN A CA 1
ATOM 2014 C C . GLN A 1 267 ? 31.433 2.471 -46.789 1.00 93.56 267 GLN A C 1
ATOM 2016 O O . GLN A 1 267 ? 32.385 2.728 -47.529 1.00 93.56 267 GLN A O 1
ATOM 2021 N N . VAL A 1 268 ? 30.296 1.938 -47.246 1.00 96.31 268 VAL A N 1
ATOM 2022 C CA . VAL A 1 268 ? 30.070 1.628 -48.666 1.00 96.31 268 VAL A CA 1
ATOM 2023 C C . VAL A 1 268 ? 30.118 2.900 -49.513 1.00 96.31 268 VAL A C 1
ATOM 2025 O O . VAL A 1 268 ? 30.823 2.944 -50.523 1.00 96.31 268 VAL A O 1
ATOM 2028 N N . ASN A 1 269 ? 29.439 3.964 -49.082 1.00 96.19 269 ASN A N 1
ATOM 2029 C CA . ASN A 1 269 ? 29.459 5.245 -49.787 1.00 96.19 269 ASN A CA 1
ATOM 2030 C C . ASN A 1 269 ? 30.873 5.841 -49.855 1.00 96.19 269 ASN A C 1
ATOM 2032 O O . ASN A 1 269 ? 31.300 6.295 -50.917 1.00 96.19 269 ASN A O 1
ATOM 2036 N N . GLN A 1 270 ? 31.641 5.773 -48.765 1.00 94.38 270 GLN A N 1
ATOM 2037 C CA . GLN A 1 270 ? 33.026 6.241 -48.738 1.00 94.38 270 GLN A CA 1
ATOM 2038 C C . GLN A 1 270 ? 33.927 5.429 -49.679 1.00 94.38 270 GLN A C 1
ATOM 2040 O O . GLN A 1 270 ? 34.766 6.008 -50.375 1.00 94.38 270 GLN A O 1
ATOM 2045 N N . ALA A 1 271 ? 33.749 4.106 -49.742 1.00 94.94 271 ALA A N 1
ATOM 2046 C CA . ALA A 1 271 ? 34.480 3.248 -50.671 1.00 94.94 271 ALA A CA 1
ATOM 2047 C C . ALA A 1 271 ? 34.156 3.596 -52.133 1.00 94.94 271 ALA A C 1
ATOM 2049 O O . ALA A 1 271 ? 35.069 3.715 -52.952 1.00 94.94 271 ALA A O 1
ATOM 2050 N N . ASN A 1 272 ? 32.881 3.841 -52.451 1.00 95.31 272 ASN A N 1
ATOM 2051 C CA . ASN A 1 272 ? 32.452 4.252 -53.789 1.00 95.31 272 ASN A CA 1
ATOM 2052 C C . ASN A 1 272 ? 33.086 5.586 -54.208 1.00 95.31 272 ASN A C 1
ATOM 2054 O O . ASN A 1 272 ? 33.676 5.663 -55.286 1.00 95.31 272 ASN A O 1
ATOM 2058 N N . ILE A 1 273 ? 33.052 6.600 -53.334 1.00 95.12 273 ILE A N 1
ATOM 2059 C CA . ILE A 1 273 ? 33.701 7.902 -53.573 1.00 95.12 273 ILE A CA 1
ATOM 2060 C C . ILE A 1 273 ? 35.208 7.728 -53.787 1.00 95.12 273 ILE A C 1
ATOM 2062 O O . ILE A 1 273 ? 35.784 8.324 -54.695 1.00 95.12 273 ILE A O 1
ATOM 2066 N N . THR A 1 274 ? 35.855 6.891 -52.972 1.00 95.50 274 THR A N 1
ATOM 2067 C CA . THR A 1 274 ? 37.302 6.646 -53.061 1.00 95.50 274 THR A CA 1
ATOM 2068 C C . THR A 1 274 ? 37.673 5.992 -54.391 1.00 95.50 274 THR A C 1
ATOM 2070 O O . THR A 1 274 ? 38.614 6.431 -55.052 1.00 95.50 274 THR A O 1
ATOM 2073 N N . ASN A 1 275 ? 36.904 4.991 -54.827 1.00 94.88 275 ASN A N 1
ATOM 2074 C CA . ASN A 1 275 ? 37.095 4.337 -56.121 1.00 94.88 275 ASN A CA 1
ATOM 2075 C C . ASN A 1 275 ? 36.864 5.303 -57.291 1.00 94.88 275 ASN A C 1
ATOM 2077 O O . ASN A 1 275 ? 37.638 5.311 -58.249 1.00 94.88 275 ASN A O 1
ATOM 2081 N N . GLU A 1 276 ? 35.825 6.139 -57.225 1.00 94.69 276 GLU A N 1
ATOM 2082 C CA . GLU A 1 276 ? 35.550 7.141 -58.257 1.00 94.69 276 GLU A CA 1
ATOM 2083 C C . GLU A 1 276 ? 36.678 8.176 -58.354 1.00 94.69 276 GLU A C 1
ATOM 2085 O O . GLU A 1 276 ? 37.142 8.494 -59.453 1.00 94.69 276 GLU A O 1
ATOM 2090 N N . LEU A 1 277 ? 37.165 8.661 -57.209 1.00 95.06 277 LEU A N 1
ATOM 2091 C CA . LEU A 1 277 ? 38.281 9.596 -57.157 1.00 95.06 277 LEU A CA 1
ATOM 2092 C C . LEU A 1 277 ? 39.552 8.964 -57.733 1.00 95.06 277 LEU A C 1
ATOM 2094 O O . LEU A 1 277 ? 40.190 9.579 -58.582 1.00 95.06 277 LEU A O 1
ATOM 2098 N N . ALA A 1 278 ? 39.872 7.720 -57.362 1.00 95.12 278 ALA A N 1
ATOM 2099 C CA . ALA A 1 278 ? 41.019 6.996 -57.906 1.00 95.12 278 ALA A CA 1
ATOM 2100 C C . ALA A 1 278 ? 40.942 6.854 -59.438 1.00 95.12 278 ALA A C 1
ATOM 2102 O O . ALA A 1 278 ? 41.934 7.099 -60.130 1.00 95.12 278 ALA A O 1
ATOM 2103 N N . ARG A 1 279 ? 39.758 6.537 -59.987 1.00 92.38 279 ARG A N 1
ATOM 2104 C CA . ARG A 1 279 ? 39.534 6.487 -61.444 1.00 92.38 279 ARG A CA 1
ATOM 2105 C C . ARG A 1 279 ? 39.776 7.844 -62.106 1.00 92.38 279 ARG A C 1
ATOM 2107 O O . ARG A 1 279 ? 40.475 7.910 -63.116 1.00 92.38 279 ARG A O 1
ATOM 2114 N N . LYS A 1 280 ? 39.244 8.926 -61.531 1.00 92.19 280 LYS A N 1
ATOM 2115 C CA . LYS A 1 280 ? 39.435 10.296 -62.040 1.00 92.19 280 LYS A CA 1
ATOM 2116 C C . LYS A 1 280 ? 40.898 10.736 -61.973 1.00 92.19 280 LYS A C 1
ATOM 2118 O O . LYS A 1 280 ? 41.401 11.313 -62.935 1.00 92.19 280 LYS A O 1
ATOM 2123 N N . THR A 1 281 ? 41.593 10.432 -60.879 1.00 93.88 281 THR A N 1
ATOM 2124 C CA . THR A 1 281 ? 43.018 10.739 -60.709 1.00 93.88 281 THR A CA 1
ATOM 2125 C C . THR A 1 281 ? 43.870 10.002 -61.736 1.00 93.88 281 THR A C 1
ATOM 2127 O O . THR A 1 281 ? 44.716 10.629 -62.371 1.00 93.88 281 THR A O 1
ATOM 2130 N N . LEU A 1 282 ? 43.619 8.708 -61.963 1.00 91.75 282 LEU A N 1
ATOM 2131 C CA . LEU A 1 282 ? 44.324 7.938 -62.989 1.00 91.75 282 LEU A CA 1
ATOM 2132 C C . LEU A 1 282 ? 44.083 8.519 -64.389 1.00 91.75 282 LEU A C 1
ATOM 2134 O O . LEU A 1 282 ? 45.036 8.734 -65.137 1.00 91.75 282 LEU A O 1
ATOM 2138 N N . ALA A 1 283 ? 42.827 8.825 -64.729 1.00 89.50 283 ALA A N 1
ATOM 2139 C CA . ALA A 1 283 ? 42.483 9.432 -66.013 1.00 89.50 283 ALA A CA 1
ATOM 2140 C C . ALA A 1 283 ? 43.193 10.782 -66.216 1.00 89.50 283 ALA A C 1
ATOM 2142 O O . ALA A 1 283 ? 43.736 11.049 -67.290 1.00 89.50 283 ALA A O 1
ATOM 2143 N N . TRP A 1 284 ? 43.245 11.621 -65.177 1.00 89.31 284 TRP A N 1
ATOM 2144 C CA . TRP A 1 284 ? 43.985 12.881 -65.213 1.00 89.31 284 TRP A CA 1
ATOM 2145 C C . TRP A 1 284 ? 45.490 12.662 -65.397 1.00 89.31 284 TRP A C 1
ATOM 2147 O O . TRP A 1 284 ? 46.098 13.316 -66.240 1.00 89.31 284 TRP A O 1
ATOM 2157 N N . GLN A 1 285 ? 46.087 11.715 -64.671 1.00 91.94 285 GLN A N 1
ATOM 2158 C CA . GLN A 1 285 ? 47.517 11.424 -64.762 1.00 91.94 285 GLN A CA 1
ATOM 2159 C C . GLN A 1 285 ? 47.909 10.905 -66.152 1.00 91.94 285 GLN A C 1
ATOM 2161 O O . GLN A 1 285 ? 48.934 11.315 -66.693 1.00 91.94 285 GLN A O 1
ATOM 2166 N N . ILE A 1 286 ? 47.077 10.057 -66.766 1.00 89.25 286 ILE A N 1
ATOM 2167 C CA . ILE A 1 286 ? 47.265 9.608 -68.154 1.00 89.25 286 ILE A CA 1
ATOM 2168 C C . ILE A 1 286 ? 47.232 10.811 -69.104 1.00 89.25 286 ILE A C 1
ATOM 2170 O O . ILE A 1 286 ? 48.150 10.975 -69.909 1.00 89.25 286 ILE A O 1
ATOM 2174 N N . LYS A 1 287 ? 46.222 11.686 -68.983 1.00 84.94 287 LYS A N 1
ATOM 2175 C CA . LYS A 1 287 ? 46.109 12.901 -69.810 1.00 84.94 287 LYS A CA 1
ATOM 2176 C C . LYS A 1 287 ? 47.318 13.822 -69.639 1.00 84.94 287 LYS A C 1
ATOM 2178 O O . LYS A 1 287 ? 47.853 14.312 -70.631 1.00 84.94 287 LYS A O 1
ATOM 2183 N N . TYR A 1 288 ? 47.773 14.013 -68.403 1.00 88.81 288 TYR A N 1
ATOM 2184 C CA . TYR A 1 288 ? 48.961 14.800 -68.088 1.00 88.81 288 TYR A CA 1
ATOM 2185 C C . TYR A 1 288 ? 50.222 14.203 -68.729 1.00 88.81 288 TYR A C 1
ATOM 2187 O O . TYR A 1 288 ? 50.929 14.905 -69.446 1.00 88.81 288 TYR A O 1
ATOM 2195 N N . ASN A 1 289 ? 50.464 12.899 -68.561 1.00 88.88 289 ASN A N 1
ATOM 2196 C CA . ASN A 1 289 ? 51.631 12.222 -69.132 1.00 88.88 289 ASN A CA 1
ATOM 2197 C C . ASN A 1 289 ? 51.654 12.291 -70.667 1.00 88.88 289 ASN A C 1
ATOM 2199 O O . ASN A 1 289 ? 52.711 12.533 -71.248 1.00 88.88 289 ASN A O 1
ATOM 2203 N N . ILE A 1 290 ? 50.502 12.120 -71.328 1.00 86.31 290 ILE A N 1
ATOM 2204 C CA . ILE A 1 290 ? 50.383 12.275 -72.787 1.00 86.31 290 ILE A CA 1
ATOM 2205 C C . ILE A 1 290 ? 50.723 13.712 -73.200 1.00 86.31 290 ILE A C 1
ATOM 2207 O O . ILE A 1 290 ? 51.490 13.913 -74.142 1.00 86.31 290 ILE A O 1
ATOM 22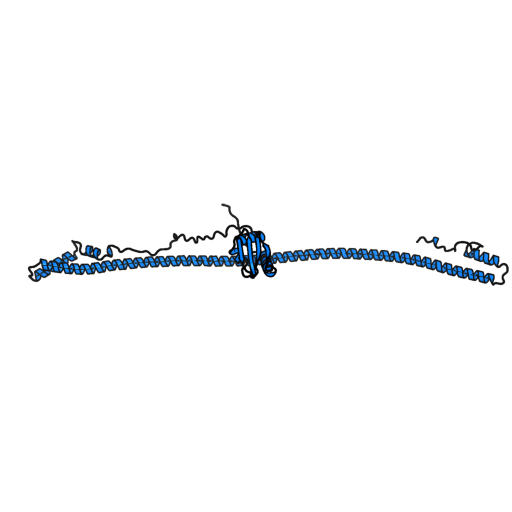11 N N . ALA A 1 291 ? 50.201 14.714 -72.486 1.00 85.44 291 ALA A N 1
ATOM 2212 C CA . ALA A 1 291 ? 50.502 16.115 -72.764 1.00 85.44 291 ALA A CA 1
ATOM 2213 C C . ALA A 1 291 ? 52.001 16.425 -72.597 1.00 85.44 291 ALA A C 1
ATOM 2215 O O . ALA A 1 291 ? 52.599 17.033 -73.486 1.00 85.44 291 ALA A O 1
ATOM 2216 N N . SER A 1 292 ? 52.633 15.953 -71.517 1.00 87.94 292 SER A N 1
ATOM 2217 C CA . SER A 1 292 ? 54.076 16.110 -71.289 1.00 87.94 292 SER A CA 1
ATOM 2218 C C . SER A 1 292 ? 54.918 15.406 -72.357 1.00 87.94 292 SER A C 1
ATOM 2220 O O . SER A 1 292 ? 55.901 15.969 -72.838 1.00 87.94 292 SER A O 1
ATOM 2222 N N . PHE A 1 293 ? 54.527 14.198 -72.772 1.00 87.81 293 PHE A N 1
ATOM 2223 C CA . PHE A 1 293 ? 55.208 13.468 -73.839 1.00 87.81 293 PHE A CA 1
ATOM 2224 C C . PHE A 1 293 ? 55.116 14.209 -75.178 1.00 87.81 293 PHE A C 1
ATOM 2226 O O . PHE A 1 293 ? 56.130 14.390 -75.851 1.00 87.81 293 PHE A O 1
ATOM 2233 N N . ASN A 1 294 ? 53.925 14.697 -75.537 1.00 84.00 294 ASN A N 1
ATOM 2234 C CA . ASN A 1 294 ? 53.721 15.492 -76.746 1.00 84.00 294 ASN A CA 1
ATOM 2235 C C . ASN A 1 294 ? 54.545 16.790 -76.720 1.00 84.00 294 ASN A C 1
ATOM 2237 O O . ASN A 1 294 ? 55.164 17.130 -77.728 1.00 84.00 294 ASN A O 1
ATOM 2241 N N . ALA A 1 295 ? 54.627 17.471 -75.571 1.00 85.88 295 ALA A N 1
ATOM 2242 C CA . ALA A 1 295 ? 55.464 18.660 -75.409 1.00 85.88 295 ALA A CA 1
ATOM 2243 C C . ALA A 1 295 ? 56.956 18.353 -75.642 1.00 85.88 295 ALA A C 1
ATOM 2245 O O . ALA A 1 295 ? 57.604 19.030 -76.438 1.00 85.88 295 ALA A O 1
ATOM 2246 N N . SER A 1 296 ? 57.487 17.281 -75.042 1.00 88.75 296 SER A N 1
ATOM 2247 C CA . SER A 1 296 ? 58.880 16.861 -75.261 1.00 88.75 296 SER A CA 1
ATOM 2248 C C . SER A 1 296 ? 59.145 16.432 -76.712 1.00 88.75 296 SER A C 1
ATOM 2250 O O . SER A 1 296 ? 60.210 16.699 -77.272 1.00 88.75 296 SER A O 1
ATOM 2252 N N . LYS A 1 297 ? 58.179 15.782 -77.373 1.00 83.50 297 LYS A N 1
ATOM 2253 C CA . LYS A 1 297 ? 58.292 15.439 -78.799 1.00 83.50 297 LYS A CA 1
ATOM 2254 C C . LYS A 1 297 ? 58.326 16.676 -79.688 1.00 83.50 297 LYS A C 1
ATOM 2256 O O . LYS A 1 297 ? 59.112 16.695 -80.633 1.00 83.50 297 LYS A O 1
ATOM 2261 N N . MET A 1 298 ? 57.524 17.693 -79.379 1.00 84.94 298 MET A N 1
ATOM 2262 C CA . MET A 1 298 ? 57.567 18.976 -80.078 1.00 84.94 298 MET A CA 1
ATOM 2263 C C . MET A 1 298 ? 58.930 19.649 -79.910 1.00 84.94 298 MET A C 1
ATOM 2265 O O . MET A 1 298 ? 59.526 20.063 -80.898 1.00 84.94 298 MET A O 1
ATOM 2269 N N . GLU A 1 299 ? 59.464 19.693 -78.692 1.00 89.06 299 GLU A N 1
ATOM 2270 C CA . GLU A 1 299 ? 60.785 20.272 -78.427 1.00 89.06 299 GLU A CA 1
ATOM 2271 C C . GLU A 1 299 ? 61.895 19.565 -79.225 1.00 89.06 299 GLU A C 1
ATOM 2273 O O . GLU A 1 299 ? 62.690 20.212 -79.905 1.00 89.06 299 GLU A O 1
ATOM 2278 N N . ASN A 1 300 ? 61.900 18.228 -79.237 1.00 88.06 300 ASN A N 1
ATOM 2279 C CA . ASN A 1 300 ? 62.851 17.447 -80.034 1.00 88.06 300 ASN A CA 1
ATOM 2280 C C . ASN A 1 300 ? 62.710 17.699 -81.543 1.00 88.06 300 ASN A C 1
ATOM 2282 O O . ASN A 1 300 ? 63.717 17.788 -82.246 1.00 88.06 300 ASN A O 1
ATOM 2286 N N . TYR A 1 301 ? 61.477 17.814 -82.044 1.00 87.94 301 TYR A N 1
ATOM 2287 C CA . TYR A 1 301 ? 61.212 18.153 -83.441 1.00 87.94 301 TYR A CA 1
ATOM 2288 C C . TYR A 1 301 ? 61.762 19.542 -83.793 1.00 87.94 301 TYR A C 1
ATOM 2290 O O . TYR A 1 301 ? 62.494 19.672 -84.773 1.00 87.94 301 TYR A O 1
ATOM 2298 N N . LEU A 1 302 ? 61.480 20.555 -82.967 1.00 87.19 302 LEU A N 1
ATOM 2299 C CA . LEU A 1 302 ? 61.983 21.916 -83.165 1.00 87.19 302 LEU A CA 1
ATOM 2300 C C . LEU A 1 302 ? 63.516 21.950 -83.171 1.00 87.19 302 LEU A C 1
ATOM 2302 O O . LEU A 1 302 ? 64.103 22.534 -84.080 1.00 87.19 302 LEU A O 1
ATOM 2306 N N . ASN A 1 303 ? 64.161 21.251 -82.234 1.00 90.75 303 ASN A N 1
ATOM 2307 C CA . ASN A 1 303 ? 65.620 21.134 -82.188 1.00 90.75 303 ASN A CA 1
ATOM 2308 C C . ASN A 1 303 ? 66.187 20.448 -83.442 1.00 90.75 303 ASN A C 1
ATOM 2310 O O . ASN A 1 303 ? 67.203 20.883 -83.982 1.00 90.75 303 ASN A O 1
ATOM 2314 N N . ALA A 1 304 ? 65.539 19.392 -83.946 1.00 87.81 304 ALA A N 1
ATOM 2315 C CA . ALA A 1 304 ? 65.973 18.702 -85.161 1.00 87.81 304 ALA A CA 1
ATOM 2316 C C . ALA A 1 304 ? 65.865 19.597 -86.406 1.00 87.81 304 ALA A C 1
ATOM 2318 O O . ALA A 1 304 ? 66.801 19.658 -87.206 1.00 87.81 304 ALA A O 1
ATOM 2319 N N . VAL A 1 305 ? 64.757 20.333 -86.545 1.00 88.50 305 VAL A N 1
ATOM 2320 C CA . VAL A 1 305 ? 64.570 21.307 -87.629 1.00 88.50 305 VAL A CA 1
ATOM 2321 C C . VAL A 1 305 ? 65.605 22.427 -87.530 1.00 88.50 305 VAL A C 1
ATOM 2323 O O . VAL A 1 305 ? 66.246 22.749 -88.530 1.00 88.50 305 VAL A O 1
ATOM 2326 N N . GLN A 1 306 ? 65.830 22.971 -86.332 1.00 90.44 306 GLN A N 1
ATOM 2327 C CA . GLN A 1 306 ? 66.832 24.012 -86.102 1.00 90.44 306 GLN A CA 1
ATOM 2328 C C . GLN A 1 306 ? 68.242 23.529 -86.472 1.00 90.44 306 GLN A C 1
ATOM 2330 O O . GLN A 1 306 ? 68.967 24.228 -87.179 1.00 90.44 306 GLN A O 1
ATOM 2335 N N . ASN A 1 307 ? 68.619 22.311 -86.073 1.00 89.50 307 ASN A N 1
ATOM 2336 C CA . ASN A 1 307 ? 69.910 21.720 -86.427 1.00 89.50 307 ASN A CA 1
ATOM 2337 C C . ASN A 1 307 ? 70.077 21.551 -87.945 1.00 89.50 307 ASN A C 1
ATOM 2339 O O . ASN A 1 307 ? 71.148 21.847 -88.473 1.00 89.50 307 ASN A O 1
ATOM 2343 N N . ILE A 1 308 ? 69.031 21.131 -88.669 1.00 88.94 308 ILE A N 1
ATOM 2344 C CA . ILE A 1 308 ? 69.065 21.052 -90.140 1.00 88.94 308 ILE A CA 1
ATOM 2345 C C . ILE A 1 308 ? 69.257 22.439 -90.753 1.00 88.94 308 ILE A C 1
ATOM 2347 O O . ILE A 1 308 ? 70.116 22.610 -91.622 1.00 88.94 308 ILE A O 1
ATOM 2351 N N . GLN A 1 309 ? 68.499 23.433 -90.288 1.00 85.75 309 GLN A N 1
ATOM 2352 C CA . GLN A 1 309 ? 68.587 24.803 -90.792 1.00 85.75 309 GLN A CA 1
ATOM 2353 C C . GLN A 1 309 ? 69.994 25.387 -90.611 1.00 85.75 309 GLN A C 1
ATOM 2355 O O . GLN A 1 309 ? 70.507 26.034 -91.528 1.00 85.75 309 GLN A O 1
ATOM 2360 N N . LEU A 1 310 ? 70.642 25.093 -89.481 1.00 87.75 310 LEU A N 1
ATOM 2361 C CA . LEU A 1 310 ? 71.998 25.546 -89.155 1.00 87.75 310 LEU A CA 1
ATOM 2362 C C . LEU A 1 310 ? 73.121 24.694 -89.777 1.00 87.75 310 LEU A C 1
ATOM 2364 O O . LEU A 1 310 ? 74.272 25.121 -89.772 1.00 87.75 310 LEU A O 1
ATOM 2368 N N . SER A 1 311 ? 72.822 23.508 -90.314 1.00 87.19 311 SER A N 1
ATOM 2369 C CA . SER A 1 311 ? 73.829 22.616 -90.910 1.00 87.19 311 SER A CA 1
ATOM 2370 C C . SER A 1 311 ? 74.318 23.086 -92.292 1.00 87.19 311 SER A C 1
ATOM 2372 O O . SER A 1 311 ? 73.687 23.923 -92.934 1.00 87.19 311 SER A O 1
ATOM 2374 N N . ASN A 1 312 ? 75.419 22.514 -92.791 1.00 86.06 312 ASN A N 1
ATOM 2375 C CA . ASN A 1 312 ? 75.957 22.780 -94.138 1.00 86.06 312 ASN A CA 1
ATOM 2376 C C . ASN A 1 312 ? 75.520 21.732 -95.181 1.00 86.06 312 ASN A C 1
ATOM 2378 O O . ASN A 1 312 ? 76.229 21.516 -96.159 1.00 86.06 312 ASN A O 1
ATOM 2382 N N . ILE A 1 313 ? 74.399 21.036 -94.961 1.00 86.44 313 ILE A N 1
ATOM 2383 C CA . ILE A 1 313 ? 73.906 20.046 -95.927 1.00 86.44 313 ILE A CA 1
ATOM 2384 C C . ILE A 1 313 ? 73.244 20.730 -97.130 1.00 86.44 313 ILE A C 1
ATOM 2386 O O . ILE A 1 313 ? 72.537 21.730 -96.971 1.00 86.44 313 ILE A O 1
ATOM 2390 N N . ASP A 1 314 ? 73.421 20.142 -98.311 1.00 81.06 314 ASP A N 1
ATOM 2391 C CA . ASP A 1 314 ? 72.635 20.471 -99.500 1.00 81.06 314 ASP A CA 1
ATOM 2392 C C . ASP A 1 314 ? 71.201 19.915 -99.352 1.00 81.06 314 ASP A C 1
ATOM 2394 O O . ASP A 1 314 ? 70.984 18.895 -98.696 1.00 81.06 314 ASP A O 1
ATOM 2398 N N . ASN A 1 315 ? 70.205 20.575 -99.957 1.00 85.44 315 ASN A N 1
ATOM 2399 C CA . ASN A 1 315 ? 68.783 20.171 -99.943 1.00 85.44 315 ASN A CA 1
ATOM 2400 C C . ASN A 1 315 ? 68.111 20.121 -98.549 1.00 85.44 315 ASN A C 1
ATOM 2402 O O . ASN A 1 315 ? 67.346 19.203 -98.237 1.00 85.44 315 ASN A O 1
ATOM 2406 N N . LYS A 1 316 ? 68.343 21.142 -97.711 1.00 87.25 316 LYS A N 1
ATOM 2407 C CA . LYS A 1 316 ? 67.726 21.299 -96.372 1.00 87.25 316 LYS A CA 1
ATOM 2408 C C . LYS A 1 316 ? 66.200 21.139 -96.364 1.00 87.25 316 LYS A C 1
ATOM 2410 O O . LYS A 1 316 ? 65.658 20.549 -95.431 1.00 87.25 316 LYS A O 1
ATOM 2415 N N . ASP A 1 317 ? 65.521 21.621 -97.401 1.00 85.38 317 ASP A N 1
ATOM 2416 C CA . ASP A 1 317 ? 64.059 21.568 -97.503 1.00 85.38 317 ASP A CA 1
ATOM 2417 C C . ASP A 1 317 ? 63.534 20.131 -97.594 1.00 85.38 317 ASP A C 1
ATOM 2419 O O . ASP A 1 317 ? 62.537 19.787 -96.955 1.00 85.38 317 ASP A O 1
ATOM 2423 N N . ASP A 1 318 ? 64.233 19.258 -98.322 1.00 87.06 318 ASP A N 1
ATOM 2424 C CA . ASP A 1 318 ? 63.870 17.844 -98.416 1.00 87.06 318 ASP A CA 1
ATOM 2425 C C . ASP A 1 318 ? 64.159 17.108 -97.101 1.00 87.06 318 ASP A C 1
ATOM 2427 O O . ASP A 1 318 ? 63.378 16.248 -96.685 1.00 87.06 318 ASP A O 1
ATOM 2431 N N . ALA A 1 319 ? 65.226 17.492 -96.390 1.00 84.44 319 ALA A N 1
ATOM 2432 C CA . ALA A 1 319 ? 65.531 16.961 -95.062 1.00 84.44 319 ALA A CA 1
ATOM 2433 C C . ALA A 1 319 ? 64.446 17.331 -94.030 1.00 84.44 319 ALA A C 1
ATOM 2435 O O . ALA A 1 319 ? 63.980 16.458 -93.294 1.00 84.44 319 ALA A O 1
ATOM 2436 N N . VAL A 1 320 ? 63.970 18.583 -94.021 1.00 86.94 320 VAL A N 1
ATOM 2437 C CA . VAL A 1 320 ? 62.843 19.016 -93.172 1.00 86.94 320 VAL A CA 1
ATOM 2438 C C . VAL A 1 320 ? 61.557 18.281 -93.556 1.00 86.94 320 VAL A C 1
ATOM 2440 O O . VAL A 1 320 ? 60.884 17.736 -92.683 1.00 86.94 320 VAL A O 1
ATOM 2443 N N . ARG A 1 321 ? 61.238 18.168 -94.852 1.00 87.19 321 ARG A N 1
ATOM 2444 C CA . ARG A 1 321 ? 60.058 17.416 -95.324 1.00 87.19 321 ARG A CA 1
ATOM 2445 C C . ARG A 1 321 ? 60.085 15.947 -94.903 1.00 87.19 321 ARG A C 1
ATOM 2447 O O . ARG A 1 321 ? 59.030 15.384 -94.610 1.00 87.19 321 ARG A O 1
ATOM 2454 N N . ASN A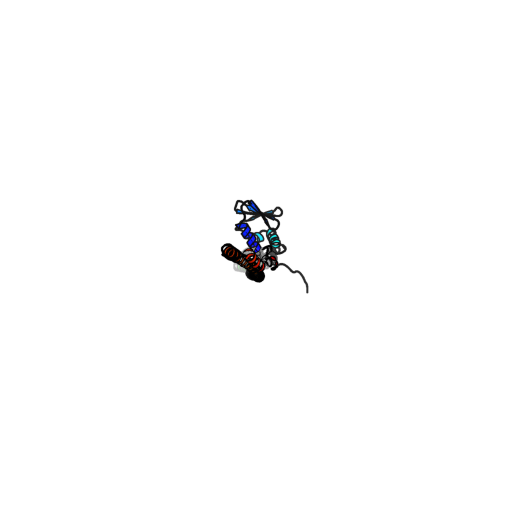 1 322 ? 61.259 15.319 -94.854 1.00 85.25 322 ASN A N 1
ATOM 2455 C CA . ASN A 1 322 ? 61.404 13.939 -94.389 1.00 85.25 322 ASN A CA 1
ATOM 2456 C C . ASN A 1 322 ? 61.165 13.804 -92.877 1.00 85.25 322 ASN A C 1
ATOM 2458 O O . ASN A 1 322 ? 60.483 12.868 -92.459 1.00 85.25 322 ASN A O 1
ATOM 2462 N N . ILE A 1 323 ? 61.642 14.753 -92.063 1.00 85.69 323 ILE A N 1
ATOM 2463 C CA . ILE A 1 323 ? 61.319 14.791 -90.626 1.00 85.69 323 ILE A CA 1
ATOM 2464 C C . ILE A 1 323 ? 59.825 15.053 -90.408 1.00 85.69 323 ILE A C 1
ATOM 2466 O O . ILE A 1 323 ? 59.204 14.381 -89.584 1.00 85.69 323 ILE A O 1
ATOM 2470 N N . ASN A 1 324 ? 59.220 15.955 -91.182 1.00 86.56 324 ASN A N 1
ATOM 2471 C CA . ASN A 1 324 ? 57.783 16.220 -91.112 1.00 86.56 324 ASN A CA 1
ATOM 2472 C C . ASN A 1 324 ? 56.976 14.946 -91.383 1.00 86.56 324 ASN A C 1
ATOM 2474 O O . ASN A 1 324 ? 56.087 14.601 -90.603 1.00 86.56 324 ASN A O 1
ATOM 2478 N N . LYS A 1 325 ? 57.340 14.188 -92.429 1.00 84.06 325 LYS A N 1
ATOM 2479 C CA . LYS A 1 325 ? 56.698 12.903 -92.746 1.00 84.06 325 LYS A CA 1
ATOM 2480 C C . LYS A 1 325 ? 56.840 11.892 -91.613 1.00 84.06 325 LYS A C 1
ATOM 2482 O O . LYS A 1 325 ? 55.894 11.160 -91.347 1.00 84.06 325 LYS A O 1
ATOM 2487 N N . LEU A 1 326 ? 57.990 11.860 -90.942 1.00 81.62 326 LEU A N 1
ATOM 2488 C CA . LEU A 1 326 ? 58.239 10.939 -89.835 1.00 81.62 326 LEU A CA 1
ATOM 2489 C C . LEU A 1 326 ? 57.400 11.268 -88.588 1.00 81.62 326 LEU A C 1
ATOM 2491 O O . LEU A 1 326 ? 56.944 10.355 -87.907 1.00 81.62 326 LEU A O 1
ATOM 2495 N N . ILE A 1 327 ? 57.206 12.552 -88.278 1.00 80.38 327 ILE A N 1
ATOM 2496 C CA . ILE A 1 327 ? 56.545 12.996 -87.038 1.00 80.38 327 ILE A CA 1
ATOM 2497 C C . ILE A 1 327 ? 55.033 13.191 -87.213 1.00 80.38 327 ILE A C 1
ATOM 2499 O O . ILE A 1 327 ? 54.262 12.822 -86.329 1.00 80.38 327 ILE A O 1
ATOM 2503 N N . PHE A 1 328 ? 54.607 13.748 -88.346 1.00 80.12 328 PHE A N 1
ATOM 2504 C CA . PHE A 1 328 ? 53.216 14.137 -88.618 1.00 80.12 328 PHE A CA 1
ATOM 2505 C C . PHE A 1 328 ? 52.540 13.266 -89.683 1.00 80.12 328 PHE A C 1
ATOM 2507 O O . PHE A 1 328 ? 51.355 13.433 -89.961 1.00 80.12 328 PHE A O 1
ATOM 2514 N N . GLY A 1 329 ? 53.280 12.354 -90.321 1.00 80.94 329 GLY A N 1
ATOM 2515 C CA . GLY A 1 329 ? 52.762 11.526 -91.413 1.00 80.94 329 GLY A CA 1
ATOM 2516 C C . GLY A 1 329 ? 52.604 12.266 -92.748 1.00 80.94 329 GLY A C 1
ATOM 2517 O O . GLY A 1 329 ? 52.136 11.673 -93.716 1.00 80.94 329 GLY A O 1
ATOM 2518 N N . ASN A 1 330 ? 52.998 13.542 -92.838 1.00 82.00 330 ASN A N 1
ATOM 2519 C CA . ASN A 1 330 ? 52.945 14.338 -94.068 1.00 82.00 330 ASN A CA 1
ATOM 2520 C C . ASN A 1 330 ? 54.124 15.316 -94.185 1.00 82.00 330 ASN A C 1
ATOM 2522 O O . ASN A 1 330 ? 54.804 15.613 -93.211 1.00 82.00 330 ASN A O 1
ATOM 2526 N N . ALA A 1 331 ? 54.369 15.826 -95.394 1.00 82.31 331 ALA A N 1
ATOM 2527 C CA . ALA A 1 331 ? 55.500 16.716 -95.672 1.00 82.31 331 ALA A CA 1
ATOM 2528 C C . ALA A 1 331 ? 55.314 18.153 -95.149 1.00 82.31 331 ALA A C 1
ATOM 2530 O O . ALA A 1 331 ? 56.293 18.888 -95.025 1.00 82.31 331 ALA A O 1
ATOM 2531 N N . GLU A 1 332 ? 54.078 18.555 -94.858 1.00 80.00 332 GLU A N 1
ATOM 2532 C CA . GLU A 1 332 ? 53.698 19.937 -94.545 1.00 80.00 332 GLU A CA 1
ATOM 2533 C C . GLU A 1 332 ? 53.698 20.231 -93.037 1.00 80.00 332 GLU A C 1
ATOM 2535 O O . GLU A 1 332 ? 53.495 21.375 -92.643 1.00 80.00 332 GLU A O 1
ATOM 2540 N N . ALA A 1 333 ? 53.937 19.213 -92.198 1.00 74.94 333 ALA A N 1
ATOM 2541 C CA . ALA A 1 333 ? 53.790 19.281 -90.741 1.00 74.94 333 ALA A CA 1
ATOM 2542 C C . ALA A 1 333 ? 52.397 19.774 -90.298 1.00 74.94 333 ALA A C 1
ATOM 2544 O O . ALA A 1 333 ? 52.246 20.421 -89.262 1.00 74.94 333 ALA A O 1
ATOM 2545 N N . THR A 1 334 ? 51.365 19.476 -91.089 1.00 69.88 334 THR A N 1
ATOM 2546 C CA . THR A 1 334 ? 49.977 19.854 -90.803 1.00 69.88 334 THR A CA 1
ATOM 2547 C C . THR A 1 334 ? 49.236 18.698 -90.119 1.00 69.88 334 THR A C 1
ATOM 2549 O O . THR A 1 334 ? 49.553 17.534 -90.327 1.00 69.88 334 THR A O 1
ATOM 2552 N N . GLY A 1 335 ? 48.239 18.976 -89.274 1.00 67.19 335 GLY A N 1
ATOM 2553 C CA . GLY A 1 335 ? 47.401 17.936 -88.650 1.00 67.19 335 GLY A CA 1
ATOM 2554 C C . GLY A 1 335 ? 47.727 17.593 -87.188 1.00 67.19 335 GLY A C 1
ATOM 2555 O O . GLY A 1 335 ? 48.528 18.252 -86.528 1.00 67.19 335 GLY A O 1
ATOM 2556 N N . LYS A 1 336 ? 47.013 16.595 -86.645 1.00 62.81 336 LYS A N 1
ATOM 2557 C CA . LYS A 1 336 ? 47.111 16.184 -85.232 1.00 62.81 336 LYS A CA 1
ATOM 2558 C C . LYS A 1 336 ? 48.379 15.358 -84.998 1.00 62.81 336 LYS A C 1
ATOM 2560 O O . LYS A 1 336 ? 48.698 14.477 -85.791 1.00 62.81 336 LYS A O 1
ATOM 2565 N N . TYR A 1 337 ? 49.054 15.603 -83.873 1.00 64.00 337 TYR A N 1
ATOM 2566 C CA . TYR A 1 337 ? 50.121 14.722 -83.390 1.00 64.00 337 TYR A CA 1
ATOM 2567 C C . TYR A 1 337 ? 49.614 13.273 -83.269 1.00 64.00 337 TYR A C 1
ATOM 2569 O O . TYR A 1 337 ? 48.454 13.077 -82.894 1.00 64.00 337 TYR A O 1
ATOM 2577 N N . PRO A 1 338 ? 50.471 12.260 -83.505 1.00 58.44 338 PRO A N 1
ATOM 2578 C CA . PRO A 1 338 ? 50.081 10.846 -83.517 1.00 58.44 338 PRO A CA 1
ATOM 2579 C C . PRO A 1 338 ? 49.462 10.332 -82.204 1.00 58.44 338 PRO A C 1
ATOM 2581 O O . PRO A 1 338 ? 48.810 9.293 -82.208 1.00 58.44 338 PRO A O 1
ATOM 2584 N N . TYR A 1 339 ? 49.607 11.060 -81.093 1.00 62.34 339 TYR A N 1
ATOM 2585 C CA . TYR A 1 339 ? 48.975 10.745 -79.810 1.00 62.34 339 TYR A CA 1
ATOM 2586 C C . TYR A 1 339 ? 47.906 11.797 -79.483 1.00 62.34 339 TYR A C 1
ATOM 2588 O O . TYR A 1 339 ? 48.147 12.729 -78.709 1.00 62.34 339 TYR A O 1
ATOM 2596 N N . SER A 1 340 ? 46.733 11.692 -80.115 1.00 58.16 340 SER A N 1
ATOM 2597 C CA . SER A 1 340 ? 45.608 12.600 -79.858 1.00 58.16 340 SER A CA 1
ATOM 2598 C C . SER A 1 340 ? 44.771 12.147 -78.660 1.00 58.16 340 SER A C 1
ATOM 2600 O O . SER A 1 340 ? 44.463 10.962 -78.538 1.00 58.16 340 SER A O 1
ATOM 2602 N N . LEU A 1 341 ? 44.341 13.106 -77.830 1.00 56.56 341 LEU A N 1
ATOM 2603 C CA . LEU A 1 341 ? 43.489 12.883 -76.650 1.00 56.56 341 LEU A CA 1
ATOM 2604 C C . LEU A 1 341 ? 42.152 12.183 -76.963 1.00 56.56 341 LEU A C 1
ATOM 2606 O O . LEU A 1 341 ? 41.599 11.529 -76.085 1.00 56.56 341 LEU A O 1
ATOM 2610 N N . ASP A 1 342 ? 41.655 12.314 -78.195 1.00 58.81 342 ASP A N 1
ATOM 2611 C CA . ASP A 1 342 ? 40.310 11.880 -78.605 1.00 58.81 342 ASP A CA 1
ATOM 2612 C C . ASP A 1 342 ? 40.134 10.349 -78.669 1.00 58.81 342 ASP A C 1
ATOM 2614 O O . ASP A 1 342 ? 39.028 9.870 -78.881 1.00 58.81 342 ASP A O 1
ATOM 2618 N N . ALA A 1 343 ? 41.207 9.568 -78.500 1.00 50.66 343 ALA A N 1
ATOM 2619 C CA . ALA A 1 343 ? 41.156 8.102 -78.529 1.00 50.66 343 ALA A CA 1
ATOM 2620 C C . ALA A 1 343 ? 40.875 7.455 -77.155 1.00 50.66 343 ALA A C 1
ATOM 2622 O O . ALA A 1 343 ? 40.816 6.231 -77.057 1.00 50.66 343 ALA A O 1
ATOM 2623 N N . LEU A 1 344 ? 40.738 8.250 -76.089 1.00 53.16 344 LEU A N 1
ATOM 2624 C CA . LEU A 1 344 ? 40.515 7.767 -74.723 1.00 53.16 344 LEU A CA 1
ATOM 2625 C C . LEU A 1 344 ? 39.183 8.304 -74.188 1.00 53.16 344 LEU A C 1
ATOM 2627 O O . LEU A 1 344 ? 39.163 9.230 -73.375 1.00 53.16 344 LEU A O 1
ATOM 2631 N N . ASP A 1 345 ? 38.078 7.699 -74.627 1.00 52.06 345 ASP A N 1
ATOM 2632 C CA . ASP A 1 345 ? 36.809 7.762 -73.892 1.00 52.06 345 ASP A CA 1
ATOM 2633 C C . ASP A 1 345 ? 36.960 6.912 -72.616 1.00 52.06 345 ASP A C 1
ATOM 2635 O O . ASP A 1 345 ? 36.724 5.702 -72.621 1.00 52.06 345 ASP A O 1
ATOM 2639 N N . ILE A 1 346 ? 37.437 7.539 -71.533 1.00 54.69 346 ILE A N 1
ATOM 2640 C CA . ILE A 1 346 ? 37.505 6.966 -70.175 1.00 54.69 346 ILE A CA 1
ATOM 2641 C C . ILE A 1 346 ? 36.574 7.729 -69.243 1.00 54.69 346 ILE A C 1
ATOM 2643 O O . ILE A 1 346 ? 36.713 8.975 -69.181 1.00 54.69 346 ILE A O 1
#

Solvent-accessible surface area (backbone atoms only — not comparable to full-atom values): 19533 Å² total; per-residue (Å²): 141,81,87,84,82,86,86,84,85,83,74,78,81,38,73,66,54,55,47,52,51,51,48,48,70,75,72,58,50,67,72,40,71,43,84,49,72,91,26,42,37,34,29,38,85,88,63,33,34,38,40,38,45,96,92,46,76,48,75,48,42,84,85,54,48,71,69,60,50,30,76,76,29,67,67,59,34,34,28,48,16,61,70,62,74,40,77,69,72,65,71,70,74,68,69,63,76,60,59,75,75,50,88,80,68,82,66,53,72,78,72,80,82,79,90,52,70,64,45,32,40,69,50,33,30,51,63,61,63,35,96,80,29,65,63,54,56,47,28,32,49,53,23,41,53,56,28,59,77,66,71,46,89,58,56,66,62,36,29,47,54,26,40,50,54,41,49,55,51,36,49,54,51,13,45,51,49,11,50,50,46,46,50,52,53,49,53,52,45,50,52,53,36,51,50,25,50,53,51,39,52,51,52,51,50,54,50,50,53,49,52,52,52,52,51,52,53,50,54,52,50,54,51,52,53,50,53,54,49,52,57,48,51,54,50,52,52,52,52,51,54,50,52,54,50,52,54,50,53,52,54,49,50,54,51,51,54,53,49,52,51,52,52,50,51,49,51,54,52,50,50,51,53,50,53,51,48,52,54,52,52,50,54,49,52,52,54,48,52,52,52,53,50,52,50,54,50,49,52,53,49,52,52,52,48,52,51,50,71,75,46,92,65,82,64,51,68,60,54,48,27,52,51,21,31,73,63,42,72,32,63,81,60,58,81,72,59,87,82,57,78,86,80,63,94,123

pLDDT: mean 73.8, std 15.94, range [28.97, 96.31]

Organism: NCBI:txid1121001

Radius of gyration: 67.52 Å; Cα contacts (8 Å, |Δi|>4): 222; chains: 1; bounding box: 139×55×202 Å

Sequence (346 aa):
MASTPDQPLNPVIGSQARNDWNNYWDNSKSGDTQSWAGGTLTRNADGSATFSSGGKDTTFSRATSMESLAAGNANIAGMWGNQYGTTKTEPLMTVDTKLNFSPESGYQSAMTRGVSADELTSNQLGKVLSADSPVIQQARRLAMEQANGRGLLNSSIAAGAGTEAAIGQAINIASADAGAYQTAANANQNALNQFGLAKNQGLINAQLTGIQGDYNLRNQKQQQEFTAGQNTLDREQKQSQFQQTYDQTQRNYDKDYELKQKQFEQQVNQANITNELARKTLAWQIKYNIASFNASKMENYLNAVQNIQLSNIDNKDDAVRNINKLIFGNAEATGKYPYSLDALDI

Mean predicted aligned error: 20.8 Å

Foldseek 3Di:
DDDDDDDDDDDDLAPVNVVVLVCCLVPDDAQDWDDDLQWIWHQHPVQWIWTDDPRDIDIDHPPQDPVNVCVVDVVSVQSSCVVRPNHDDPDPVPPCCPCVPPVVPQQDDQDDDDQDCLLDLVSQLCVCVPPPRVLLVVLLVVLQVVCVVVVNPCSPVSNVVSNVVSSVVSSVVSNVRSVVVVVVVVVVSVVVRVVSVVVVVVVVVVVVVVVVVVVVVVVVVVVVVVVVSVVVVVVVVVVVVVVVVVVVVVVVVVVVVVVVVVVVVVVVVVVVVVVVVVVVVVLVVVVVVLVVVVVVVVVVLVVLLVCLVPDPDPPSLVVQQVSLCVFVVGSVVDDDTPRDPVVDPD